Protein AF-A0A7W0TXE2-F1 (afdb_monomer)

pLDDT: mean 85.84, std 12.11, range [43.97, 95.38]

Radius of gyration: 29.05 Å; Cα contacts (8 Å, |Δi|>4): 164; chains: 1; bounding box: 54×32×84 Å

Nearest PDB structures (foldseek):
  2r0q-assembly1_F  TM=2.667E-01  e=2.569E+00  Staphylococcus aureus
  6t1f-assembly1_A  TM=3.796E-01  e=9.085E+00  Caulobacter vibrioides NA1000
  6t1f-assembly2_C  TM=3.788E-01  e=9.538E+00  Caulobacter vibrioides NA1000

Sequence (187 aa):
MPATPRRQPTDEWDQLRLLVSSPEQATYELLRPIVVFGQPANARARETGVPERTVRRKVARFAAAGMRSLFAPNDPPAPDRRTLPLGIRKAIVELKAEYPPLGPFAIARICRHRFDRAVSYHTVQKILAVEPLPLHPPRRLPRYRDIPDPVARRKAVVDLYLEGWSATSIAGCLETTRTRVSETLAR

Foldseek 3Di:
DPPDDDDDDDLQLVVLVVVDDDQLSNLCSLQVCCPPVVDQLVVSCVRNVPPSVVNVVLNVQCVVPNSVSSVPPPPPPPCPPPDDPPVLLVQLLLVCQLAVVDALVQSQQLSCLPPVDGDDSVNSVVSPVPDDRDPDDDNPDEALVVPPDPVVSLVQLVVCVSSRHDLVRSCRSNVHDSVVSVVSVVD

Secondary structure (DSSP, 8-state):
-PPPP-PPP---HHHHHHH--SHHHHHHHHHHHHHTT---HHHHHHHH---HHHHHHHHHHHHHHTTHHHHS-S------TTSPPHHHHHHHHHHHHHSTT--HHHHHHHHHHHHS----HHHHHHHHHHSPPPS----SS--TTT---HHHHHHHHHHHHHTT--HHHHHHHHT--HHHHHHHHT-

Structure (mmCIF, N/CA/C/O back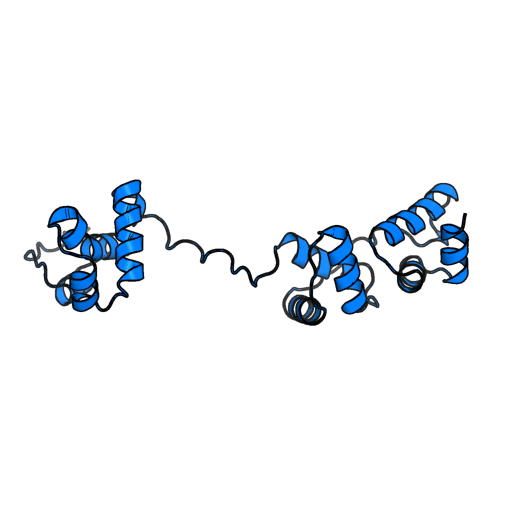bone):
data_AF-A0A7W0TXE2-F1
#
_entry.id   AF-A0A7W0TXE2-F1
#
loop_
_atom_site.group_PDB
_atom_site.id
_atom_site.type_symbol
_atom_site.label_atom_id
_atom_site.label_alt_id
_atom_site.label_comp_id
_atom_site.label_asym_id
_atom_site.label_entity_id
_atom_site.label_seq_id
_atom_site.pdbx_PDB_ins_code
_atom_site.Cartn_x
_atom_site.Cartn_y
_atom_site.Cartn_z
_atom_site.occupancy
_atom_site.B_iso_or_equiv
_atom_site.auth_seq_id
_atom_site.auth_comp_id
_atom_site.auth_asym_id
_atom_site.auth_atom_id
_atom_site.pdbx_PDB_model_num
ATOM 1 N N . MET A 1 1 ? 4.647 -20.096 47.315 1.00 43.97 1 MET A N 1
ATOM 2 C CA . MET A 1 1 ? 3.534 -19.302 46.750 1.00 43.97 1 MET A CA 1
ATOM 3 C C . MET A 1 1 ? 2.608 -18.947 47.902 1.00 43.97 1 MET A C 1
ATOM 5 O O . MET A 1 1 ? 2.063 -19.882 48.478 1.00 43.97 1 MET A O 1
ATOM 9 N N . PRO A 1 2 ? 2.495 -17.679 48.337 1.00 47.94 2 PRO A N 1
ATOM 10 C CA . PRO A 1 2 ? 1.559 -17.344 49.404 1.00 47.94 2 PRO A CA 1
ATOM 11 C C . PRO A 1 2 ? 0.133 -17.572 48.888 1.00 47.94 2 PRO A C 1
ATOM 13 O O . PRO A 1 2 ? -0.192 -17.188 47.765 1.00 47.94 2 PRO A O 1
ATOM 16 N N . ALA A 1 3 ? -0.692 -18.252 49.682 1.00 53.31 3 ALA A N 1
ATOM 17 C CA . ALA A 1 3 ? -2.091 -18.483 49.353 1.00 53.31 3 ALA A CA 1
ATOM 18 C C . ALA A 1 3 ? -2.814 -17.134 49.256 1.00 53.31 3 ALA A C 1
ATOM 20 O O . ALA A 1 3 ? -2.720 -16.303 50.161 1.00 53.31 3 ALA A O 1
ATOM 21 N N . THR A 1 4 ? -3.514 -16.902 48.146 1.00 60.38 4 THR A N 1
ATOM 22 C CA . THR A 1 4 ? -4.329 -15.703 47.956 1.00 60.38 4 THR A CA 1
ATOM 23 C C . THR A 1 4 ? -5.375 -15.657 49.075 1.00 60.38 4 THR A C 1
ATOM 25 O O . THR A 1 4 ? -6.089 -16.647 49.260 1.00 60.38 4 THR A O 1
ATOM 28 N N . PRO A 1 5 ? -5.471 -14.568 49.860 1.00 58.66 5 PRO A N 1
ATOM 29 C CA . PRO A 1 5 ? -6.435 -14.500 50.950 1.00 58.66 5 PRO A CA 1
ATOM 30 C C . PRO A 1 5 ? -7.849 -14.687 50.394 1.00 58.66 5 PRO A C 1
ATOM 32 O O . PRO A 1 5 ? -8.196 -14.098 49.369 1.00 58.66 5 PRO A O 1
ATOM 35 N N . ARG A 1 6 ? -8.664 -15.517 51.058 1.00 56.53 6 ARG A N 1
ATOM 36 C CA . ARG A 1 6 ? -10.085 -15.679 50.724 1.00 56.53 6 ARG A CA 1
ATOM 37 C C . ARG A 1 6 ? -10.787 -14.342 50.962 1.00 56.53 6 ARG A C 1
ATOM 39 O O . ARG A 1 6 ? -10.897 -13.900 52.101 1.00 56.53 6 ARG A O 1
ATOM 46 N N . ARG A 1 7 ? -11.218 -13.686 49.884 1.00 64.19 7 ARG A N 1
ATOM 47 C CA . ARG A 1 7 ? -11.960 -12.416 49.919 1.00 64.19 7 ARG A CA 1
ATOM 48 C C . ARG A 1 7 ? -13.459 -12.704 49.823 1.00 64.19 7 ARG A C 1
ATOM 50 O O . ARG A 1 7 ? -13.844 -13.683 49.184 1.00 64.19 7 ARG A O 1
ATOM 57 N N . GLN A 1 8 ? -14.287 -11.883 50.470 1.00 59.88 8 GLN A N 1
ATOM 58 C CA . GLN A 1 8 ? -15.741 -12.022 50.369 1.00 59.88 8 GLN A CA 1
ATOM 59 C C . GLN A 1 8 ? -16.188 -11.776 48.915 1.00 59.88 8 GLN A C 1
ATOM 61 O O . GLN A 1 8 ? -15.694 -10.830 48.294 1.00 59.88 8 GLN A O 1
ATOM 66 N N . PRO A 1 9 ? -17.075 -12.617 48.351 1.00 64.50 9 PRO A N 1
ATOM 67 C CA . PRO A 1 9 ? -17.656 -12.379 47.033 1.00 64.50 9 PRO A CA 1
ATOM 68 C C . PRO A 1 9 ? -18.419 -11.048 47.000 1.00 64.50 9 PRO A C 1
ATOM 70 O O . PRO A 1 9 ? -19.203 -10.770 47.902 1.00 64.50 9 PRO A O 1
ATOM 73 N N . THR A 1 10 ? -18.199 -10.242 45.962 1.00 73.94 10 THR A N 1
ATOM 74 C CA . THR A 1 10 ? -18.915 -8.983 45.708 1.00 73.94 10 THR A CA 1
ATOM 75 C C . THR A 1 10 ? -19.263 -8.901 44.229 1.00 73.94 10 THR A C 1
ATOM 77 O O . THR A 1 10 ? -18.462 -9.316 43.393 1.00 73.94 10 THR A O 1
ATOM 80 N N . ASP A 1 11 ? -20.448 -8.386 43.904 1.00 71.19 11 ASP A N 1
ATOM 81 C CA . ASP A 1 11 ? -20.887 -8.168 42.520 1.00 71.19 11 ASP A CA 1
ATOM 82 C C . ASP A 1 11 ? -20.797 -6.680 42.111 1.00 71.19 11 ASP A C 1
ATOM 84 O O . ASP A 1 11 ? -21.054 -6.323 40.955 1.00 71.19 11 ASP A O 1
ATOM 88 N N . GLU A 1 12 ? -20.379 -5.800 43.032 1.00 82.69 12 GLU A N 1
ATOM 89 C CA . GLU A 1 12 ? -20.168 -4.381 42.747 1.00 82.69 12 GLU A CA 1
ATOM 90 C C . GLU A 1 12 ? -18.957 -4.177 41.836 1.00 82.69 12 GLU A C 1
ATOM 92 O O . GLU A 1 12 ? -17.833 -4.577 42.147 1.00 82.69 12 GLU A O 1
ATOM 97 N N . TRP A 1 13 ? -19.176 -3.508 40.704 1.00 84.38 13 TRP A N 1
ATOM 98 C CA . TRP A 1 13 ? -18.151 -3.346 39.676 1.00 84.38 13 TRP A CA 1
ATOM 99 C C . TRP A 1 13 ? -16.896 -2.621 40.172 1.00 84.38 13 TRP A C 1
ATOM 101 O O . TRP A 1 13 ? -15.783 -3.055 39.872 1.00 84.38 13 TRP A O 1
ATOM 111 N N . ASP A 1 14 ? -17.057 -1.550 40.947 1.00 83.25 14 ASP A N 1
ATOM 112 C CA . ASP A 1 14 ? -15.923 -0.772 41.450 1.00 83.25 14 ASP A CA 1
ATOM 113 C C . ASP A 1 14 ? -15.063 -1.579 42.426 1.00 83.25 14 ASP A C 1
ATOM 115 O O . ASP A 1 14 ? -13.835 -1.488 42.388 1.00 83.25 14 ASP A O 1
ATOM 119 N N . GLN A 1 15 ? -15.682 -2.450 43.225 1.00 84.50 15 GLN A N 1
ATOM 120 C CA . GLN A 1 15 ? -14.957 -3.375 44.090 1.00 84.50 15 GLN A CA 1
ATOM 121 C C . GLN A 1 15 ? -14.281 -4.474 43.266 1.00 84.50 15 GLN A C 1
ATOM 123 O O . GLN A 1 15 ? -13.087 -4.721 43.427 1.00 84.50 15 GLN A O 1
ATOM 128 N N . LEU A 1 16 ? -15.002 -5.091 42.325 1.00 84.94 16 LEU A N 1
ATOM 129 C CA . LEU A 1 16 ? -14.464 -6.123 41.437 1.00 84.94 16 LEU A CA 1
ATOM 130 C C . LEU A 1 16 ? -13.232 -5.637 40.666 1.00 84.94 16 LEU A C 1
ATOM 132 O O . LEU A 1 16 ? -12.246 -6.367 40.574 1.00 84.94 16 LEU A O 1
ATOM 136 N N . ARG A 1 17 ? -13.225 -4.389 40.180 1.00 79.31 17 ARG A N 1
ATOM 137 C CA . ARG A 1 17 ? -12.064 -3.796 39.489 1.00 79.31 17 ARG A CA 1
ATOM 138 C C . ARG A 1 17 ? -10.786 -3.805 40.324 1.00 79.31 17 ARG A C 1
ATOM 140 O O . ARG A 1 17 ? -9.710 -3.946 39.751 1.00 79.31 17 ARG A O 1
ATOM 147 N N . LEU A 1 18 ? -10.894 -3.665 41.644 1.00 83.38 18 LEU A N 1
ATOM 148 C CA . LEU A 1 18 ? -9.754 -3.708 42.566 1.00 83.38 18 LEU A CA 1
ATOM 149 C C . LEU A 1 18 ? -9.298 -5.145 42.868 1.00 83.38 18 LEU A C 1
ATOM 151 O O . LEU A 1 18 ? -8.186 -5.363 43.348 1.00 83.38 18 LEU A O 1
ATOM 155 N N . LEU A 1 19 ? -10.165 -6.129 42.621 1.00 82.50 19 LEU A N 1
ATOM 156 C CA . LEU A 1 19 ? -9.944 -7.538 42.945 1.00 82.50 19 LEU A CA 1
ATOM 157 C C . LEU A 1 19 ? -9.439 -8.364 41.761 1.00 82.50 19 LEU A C 1
ATOM 159 O O . LEU A 1 19 ? -8.856 -9.429 41.968 1.00 82.50 19 LEU A O 1
ATOM 163 N N . VAL A 1 20 ? -9.665 -7.891 40.539 1.00 84.50 20 VAL A N 1
ATOM 164 C CA . VAL A 1 20 ? -9.245 -8.575 39.321 1.00 84.50 20 VAL A CA 1
ATOM 165 C C . VAL A 1 20 ? -7.719 -8.629 39.218 1.00 84.50 20 VAL A C 1
ATOM 167 O O . VAL A 1 20 ? -7.031 -7.618 39.330 1.00 84.50 20 VAL A O 1
ATOM 170 N N . SER A 1 21 ? -7.201 -9.823 38.927 1.00 83.00 21 SER A N 1
ATOM 171 C CA . SER A 1 21 ? -5.764 -10.086 38.783 1.00 83.00 21 SER A CA 1
ATOM 172 C C . SER A 1 21 ? -5.293 -10.213 37.330 1.00 83.00 21 SER A C 1
ATOM 174 O O . SER A 1 21 ? -4.092 -10.153 37.072 1.00 83.00 21 SER A O 1
ATOM 176 N N . SER A 1 22 ? -6.220 -10.363 36.374 1.00 83.00 22 SER A N 1
ATOM 177 C CA . SER A 1 22 ? -5.900 -10.530 34.953 1.00 83.00 22 SER A CA 1
ATOM 178 C C . SER A 1 22 ? -6.903 -9.831 34.014 1.00 83.00 22 SER A C 1
ATOM 180 O O . SER A 1 22 ? -8.075 -9.661 34.367 1.00 83.00 22 SER A O 1
ATOM 182 N N . PRO A 1 23 ? -6.494 -9.437 32.792 1.00 84.31 23 PRO A N 1
ATOM 183 C CA . PRO A 1 23 ? -7.393 -8.831 31.800 1.00 84.31 23 PRO A CA 1
ATOM 184 C C . PRO A 1 23 ? -8.579 -9.722 31.398 1.00 84.31 23 PRO A C 1
ATOM 186 O O . PRO A 1 23 ? -9.676 -9.232 31.103 1.00 84.31 23 PRO A O 1
ATOM 189 N N . GLU A 1 24 ? -8.368 -11.036 31.384 1.00 88.38 24 GLU A N 1
ATOM 190 C CA . GLU A 1 24 ? -9.379 -12.041 31.060 1.00 88.38 24 GLU A CA 1
ATOM 191 C C . GLU A 1 24 ? -10.421 -12.107 32.173 1.00 88.38 24 GLU A C 1
ATOM 193 O O . GLU A 1 24 ? -11.619 -12.084 31.891 1.00 88.38 24 GLU A O 1
ATOM 198 N N . GLN A 1 25 ? -9.973 -12.089 33.434 1.00 89.69 25 GLN A N 1
ATOM 199 C CA . GLN A 1 25 ? -10.852 -12.018 34.597 1.00 89.69 25 GLN A CA 1
ATOM 200 C C . GLN A 1 25 ? -11.641 -10.698 34.610 1.00 89.69 25 GLN A C 1
ATOM 202 O O . GLN A 1 25 ? -12.852 -10.731 34.797 1.00 89.69 25 GLN A O 1
ATOM 207 N N . ALA A 1 26 ? -11.021 -9.551 34.298 1.00 89.31 26 ALA A N 1
ATOM 208 C CA . ALA A 1 26 ? -11.746 -8.277 34.137 1.00 89.31 26 ALA A CA 1
ATOM 209 C C . ALA A 1 26 ? -12.834 -8.378 33.066 1.00 89.31 26 ALA A C 1
ATOM 211 O O . ALA A 1 26 ? -13.951 -7.892 33.243 1.00 89.31 26 ALA A O 1
ATOM 212 N N . THR A 1 27 ? -12.503 -9.001 31.932 1.00 90.69 27 THR A N 1
ATOM 213 C CA . THR A 1 27 ? -13.463 -9.195 30.846 1.00 90.69 27 THR A CA 1
ATOM 214 C C . THR A 1 27 ? -14.590 -10.128 31.274 1.00 90.69 27 THR A C 1
ATOM 216 O O . THR A 1 27 ? -15.738 -9.868 30.928 1.00 90.69 27 THR A O 1
ATOM 219 N N . TYR A 1 28 ? -14.295 -11.177 32.038 1.00 92.62 28 TYR A N 1
ATOM 220 C CA . TYR A 1 28 ? -15.318 -12.069 32.560 1.00 92.62 28 TYR A CA 1
ATOM 221 C C . TYR A 1 28 ? -16.239 -11.356 33.545 1.00 92.62 28 TYR A C 1
ATOM 223 O O . TYR A 1 28 ? -17.442 -11.378 33.331 1.00 92.62 28 TYR A O 1
ATOM 231 N N . GLU A 1 29 ? -15.714 -10.645 34.545 1.00 92.94 29 GLU A N 1
ATOM 232 C CA . GLU A 1 29 ? -16.537 -9.923 35.529 1.00 92.94 29 GLU A CA 1
ATOM 233 C C . GLU A 1 29 ? -17.376 -8.801 34.894 1.00 92.94 29 GLU A C 1
ATOM 235 O O . GLU A 1 29 ? -18.486 -8.501 35.338 1.00 92.94 29 GLU A O 1
ATOM 240 N N . LEU A 1 30 ? -16.896 -8.201 33.799 1.00 92.69 30 LEU A N 1
ATOM 241 C CA . LEU A 1 30 ? -17.697 -7.268 33.006 1.00 92.69 30 LEU A CA 1
ATOM 242 C C . LEU A 1 30 ? -18.929 -7.962 32.404 1.00 92.69 30 LEU A C 1
ATOM 244 O O . LEU A 1 30 ? -20.016 -7.387 32.407 1.00 92.69 30 LEU A O 1
ATOM 248 N N . LEU A 1 31 ? -18.752 -9.173 31.870 1.00 94.19 31 LEU A N 1
ATOM 249 C CA . LEU A 1 31 ? -19.779 -9.913 31.133 1.00 94.19 31 LEU A CA 1
ATOM 250 C C . LEU A 1 31 ? -20.656 -10.795 32.021 1.00 94.19 31 LEU A C 1
ATOM 252 O O . LEU A 1 31 ? -21.794 -11.056 31.641 1.00 94.19 31 LEU A O 1
ATOM 256 N N . ARG A 1 32 ? -20.144 -11.251 33.169 1.00 93.12 32 ARG A N 1
ATOM 257 C CA . ARG A 1 32 ? -20.754 -12.242 34.062 1.00 93.12 32 ARG A CA 1
ATOM 258 C C . ARG A 1 32 ? -22.210 -11.898 34.388 1.00 93.12 32 ARG A C 1
ATOM 260 O O . ARG A 1 32 ? -23.049 -12.773 34.187 1.00 93.12 32 ARG A O 1
ATOM 267 N N . PRO A 1 33 ? -22.570 -10.650 34.740 1.00 94.62 33 PRO A N 1
ATOM 268 C CA . PRO A 1 33 ? -23.971 -10.310 34.977 1.00 94.62 33 PRO A CA 1
ATOM 269 C C . PRO A 1 33 ? -24.899 -10.477 33.775 1.00 94.62 33 PRO A C 1
ATOM 271 O O . PRO A 1 33 ? -26.061 -10.833 33.933 1.00 94.62 33 PRO A O 1
ATOM 274 N N . ILE A 1 34 ? -24.385 -10.294 32.563 1.00 95.31 34 ILE A N 1
ATOM 275 C CA . ILE A 1 34 ? -25.163 -10.453 31.333 1.00 95.31 34 ILE A CA 1
ATOM 276 C C . ILE A 1 34 ? -25.290 -11.933 30.974 1.00 95.31 34 ILE A C 1
ATOM 278 O O . ILE A 1 34 ? -26.381 -12.416 30.693 1.00 95.31 34 ILE A O 1
ATOM 282 N N . VAL A 1 35 ? -24.167 -12.655 30.968 1.00 93.31 35 VAL A N 1
ATOM 283 C CA . VAL A 1 35 ? -24.106 -14.031 30.450 1.00 93.31 35 VAL A CA 1
ATOM 284 C C . VAL A 1 35 ? -24.592 -15.071 31.459 1.00 93.31 35 VAL A C 1
ATOM 286 O O . VAL A 1 35 ? -25.113 -16.098 31.044 1.00 93.31 35 VAL A O 1
ATOM 289 N N . VAL A 1 36 ? -24.434 -14.814 32.762 1.00 91.69 36 VAL A N 1
ATOM 290 C CA . VAL A 1 36 ? -24.861 -15.725 33.839 1.00 91.69 36 VAL A CA 1
ATOM 291 C C . VAL A 1 36 ? -26.213 -15.311 34.413 1.00 91.69 36 VAL A C 1
ATOM 293 O O . VAL A 1 36 ? -27.065 -16.166 34.625 1.00 91.69 36 VAL A O 1
ATOM 296 N N . PHE A 1 37 ? -26.424 -14.012 34.650 1.00 90.44 37 PHE A N 1
ATOM 297 C CA . PHE A 1 37 ? -27.613 -13.511 35.355 1.00 90.44 37 PHE A CA 1
ATOM 298 C C . PHE A 1 37 ? -28.638 -12.823 34.440 1.00 90.44 37 PHE A C 1
ATOM 300 O O . PHE A 1 37 ? -29.658 -12.335 34.919 1.00 90.44 37 PHE A O 1
ATOM 307 N N . GLY A 1 38 ? -28.402 -12.788 33.124 1.00 91.06 38 GLY A N 1
ATOM 308 C CA . GLY A 1 38 ? -29.357 -12.255 32.149 1.00 91.06 38 GLY A CA 1
ATOM 309 C C . GLY A 1 38 ? -29.537 -10.734 32.186 1.00 91.06 38 GLY A C 1
ATOM 310 O O . GLY A 1 38 ? -30.497 -10.221 31.611 1.00 91.06 38 GLY A O 1
ATOM 311 N N . GLN A 1 39 ? -28.639 -9.992 32.840 1.00 94.44 39 GLN A N 1
ATOM 312 C CA . GLN A 1 39 ? -28.706 -8.533 32.886 1.00 94.44 39 GLN A CA 1
ATOM 313 C C . GLN A 1 39 ? -28.612 -7.937 31.468 1.00 94.44 39 GLN A C 1
ATOM 315 O O . GLN A 1 39 ? -27.774 -8.365 30.669 1.00 94.44 39 GLN A O 1
ATOM 320 N N . PRO A 1 40 ? -29.401 -6.905 31.122 1.00 95.31 40 PRO A N 1
ATOM 321 C CA . PRO A 1 40 ? -29.284 -6.273 29.817 1.00 95.31 40 PRO A CA 1
ATOM 322 C C . PRO A 1 40 ? -27.978 -5.468 29.693 1.00 95.31 40 PRO A C 1
ATOM 324 O O . PRO A 1 40 ? -27.523 -4.797 30.622 1.00 95.31 40 PRO A O 1
ATOM 327 N N . ALA A 1 41 ? -27.373 -5.499 28.501 1.00 93.56 41 ALA A N 1
ATOM 328 C CA . ALA A 1 41 ? -26.059 -4.900 28.250 1.00 93.56 41 ALA A CA 1
ATOM 329 C C . ALA A 1 41 ? -26.003 -3.377 28.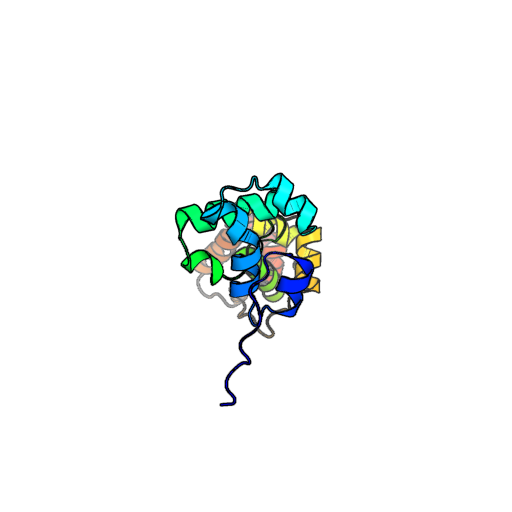479 1.00 93.56 41 ALA A C 1
ATOM 331 O O . ALA A 1 41 ? -24.943 -2.850 28.810 1.00 93.56 41 ALA A O 1
ATOM 332 N N . ASN A 1 42 ? -27.123 -2.668 28.312 1.00 95.25 42 ASN A N 1
ATOM 333 C CA . ASN A 1 42 ? -27.217 -1.228 28.565 1.00 95.25 42 ASN A CA 1
ATOM 334 C C . ASN A 1 42 ? -27.114 -0.884 30.060 1.00 95.25 42 ASN A C 1
ATOM 336 O O . ASN A 1 42 ? -26.458 0.094 30.411 1.00 95.25 42 ASN A O 1
ATOM 340 N N . ALA A 1 43 ? -27.718 -1.687 30.939 1.00 93.56 43 ALA A N 1
ATOM 341 C CA . ALA A 1 43 ? -27.618 -1.520 32.384 1.00 93.56 43 ALA A CA 1
ATOM 342 C C . ALA A 1 43 ? -26.169 -1.732 32.828 1.00 93.56 43 ALA A C 1
ATOM 344 O O . ALA A 1 43 ? -25.584 -0.860 33.468 1.00 93.56 43 ALA A O 1
ATOM 345 N N . ARG A 1 44 ? -25.537 -2.805 32.338 1.00 93.75 44 ARG A N 1
ATOM 346 C CA . ARG A 1 44 ? -24.130 -3.077 32.635 1.00 93.75 44 ARG A CA 1
ATOM 347 C C . ARG A 1 44 ? -23.188 -1.993 32.106 1.00 93.75 44 ARG A C 1
ATOM 349 O O . ARG A 1 44 ? -22.208 -1.642 32.756 1.00 93.75 44 ARG A O 1
ATOM 356 N N . ALA A 1 45 ? -23.476 -1.427 30.936 1.00 94.31 45 ALA A N 1
ATOM 357 C CA . ALA A 1 45 ? -22.708 -0.313 30.386 1.00 94.31 45 ALA A CA 1
ATOM 358 C C . ALA A 1 45 ? -22.757 0.933 31.287 1.00 94.31 45 ALA A C 1
ATOM 360 O O . ALA A 1 45 ? -21.734 1.585 31.481 1.00 94.31 45 ALA A O 1
ATOM 361 N N . ARG A 1 46 ? -23.925 1.239 31.870 1.00 93.75 46 ARG A N 1
ATOM 362 C CA . ARG A 1 46 ? -24.086 2.358 32.813 1.00 93.75 46 ARG A CA 1
ATOM 363 C C . ARG A 1 46 ? -23.329 2.121 34.117 1.00 93.75 46 ARG A C 1
ATOM 365 O O . ARG A 1 46 ? -22.629 3.020 34.557 1.00 93.75 46 ARG A O 1
ATOM 372 N N . GLU A 1 47 ? -23.423 0.918 34.680 1.00 92.19 47 GLU A N 1
ATOM 373 C CA . GLU A 1 47 ? -22.703 0.538 35.908 1.00 92.19 47 GLU A CA 1
ATOM 374 C C . GLU A 1 47 ? -21.187 0.605 35.745 1.00 92.19 47 GLU A C 1
ATOM 376 O O . GLU A 1 47 ? -20.471 1.007 36.653 1.00 92.19 47 GLU A O 1
ATOM 381 N N . THR A 1 48 ? -20.686 0.184 34.582 1.00 90.69 48 THR A N 1
ATOM 382 C CA . THR A 1 48 ? -19.244 0.017 34.376 1.00 90.69 48 THR A CA 1
ATOM 383 C C . THR A 1 48 ? -18.562 1.198 33.698 1.00 90.69 48 THR A C 1
ATOM 385 O O . THR A 1 48 ? -17.331 1.236 33.632 1.00 90.69 48 THR A O 1
ATOM 388 N N . GLY A 1 49 ? -19.340 2.129 33.139 1.00 90.31 49 GLY A N 1
ATOM 389 C CA . GLY A 1 49 ? -18.855 3.207 32.275 1.00 90.31 49 GLY A CA 1
ATOM 390 C C . GLY A 1 49 ? -18.308 2.728 30.921 1.00 90.31 49 GLY A C 1
ATOM 391 O O . GLY A 1 49 ? -17.829 3.535 30.124 1.00 90.31 49 GLY A O 1
ATOM 392 N N . VAL A 1 50 ? -18.361 1.424 30.626 1.00 89.25 50 VAL A N 1
ATOM 393 C CA . VAL A 1 50 ? -17.909 0.866 29.347 1.00 89.25 50 VAL A CA 1
ATOM 394 C C . VAL A 1 50 ? -18.971 1.141 28.278 1.00 89.25 50 VAL A C 1
ATOM 396 O O . VAL A 1 50 ? -20.142 0.838 28.501 1.00 89.25 50 VAL A O 1
ATOM 399 N N . PRO A 1 51 ? -18.606 1.633 27.076 1.00 93.19 51 PRO A N 1
ATOM 400 C CA . PRO A 1 51 ? -19.579 1.876 26.015 1.00 93.19 51 PRO A CA 1
ATOM 401 C C . PRO A 1 51 ? -20.414 0.632 25.691 1.00 93.19 51 PRO A C 1
ATOM 403 O O . PRO A 1 51 ? -19.865 -0.443 25.431 1.00 93.19 51 PRO A O 1
ATOM 406 N N . GLU A 1 52 ? -21.737 0.789 25.613 1.00 93.75 52 GLU A N 1
ATOM 407 C CA . GLU A 1 52 ? -22.678 -0.323 25.406 1.00 93.75 52 GLU A CA 1
ATOM 408 C C . GLU A 1 52 ? -22.337 -1.169 24.170 1.00 93.75 52 GLU A C 1
ATOM 410 O O . GLU A 1 52 ? -22.391 -2.399 24.204 1.00 93.75 52 GLU A O 1
ATOM 415 N N . ARG A 1 53 ? -21.899 -0.526 23.080 1.00 90.88 53 ARG A N 1
ATOM 416 C CA . ARG A 1 53 ? -21.448 -1.215 21.861 1.00 90.88 53 ARG A CA 1
ATOM 417 C C . ARG A 1 53 ? -20.307 -2.201 22.135 1.00 90.88 53 ARG A C 1
ATOM 419 O O . ARG A 1 53 ? -20.281 -3.286 21.554 1.00 90.88 53 ARG A O 1
ATOM 426 N N . THR A 1 54 ? -19.366 -1.833 23.000 1.00 91.25 54 THR A N 1
ATOM 427 C CA . THR A 1 54 ? -18.233 -2.683 23.387 1.00 91.25 54 THR A CA 1
ATOM 428 C C . THR A 1 54 ? -18.704 -3.863 24.226 1.00 91.25 54 THR A C 1
ATOM 430 O O . THR A 1 54 ? -18.271 -4.988 23.967 1.00 91.25 54 THR A O 1
ATOM 433 N N . VAL A 1 55 ? -19.622 -3.623 25.169 1.00 93.81 55 VAL A N 1
ATOM 434 C CA . VAL A 1 55 ? -20.242 -4.669 25.996 1.00 93.81 55 VAL A CA 1
ATOM 435 C C . VAL A 1 55 ? -20.968 -5.680 25.106 1.00 93.81 55 VAL A C 1
ATOM 437 O O . VAL A 1 55 ? -20.607 -6.855 25.108 1.00 93.81 55 VAL A O 1
ATOM 440 N N . ARG A 1 56 ? -21.893 -5.229 24.245 1.00 93.56 56 ARG A N 1
ATOM 441 C CA . ARG A 1 56 ? -22.630 -6.094 23.302 1.00 93.56 56 ARG A CA 1
ATOM 442 C C . ARG A 1 56 ? -21.696 -6.916 22.409 1.00 93.56 56 ARG A C 1
ATOM 444 O O . ARG A 1 56 ? -21.911 -8.110 22.228 1.00 93.56 56 ARG A O 1
ATOM 451 N N . ARG A 1 57 ? -20.630 -6.303 21.877 1.00 91.56 57 ARG A N 1
ATOM 452 C CA . ARG A 1 57 ? -19.634 -7.006 21.048 1.00 91.56 57 ARG A CA 1
ATOM 453 C C . ARG A 1 57 ? -18.929 -8.122 21.823 1.00 91.56 57 ARG A C 1
ATOM 455 O O . ARG A 1 57 ? -18.727 -9.199 21.271 1.00 91.56 57 ARG A O 1
ATOM 462 N N . LYS A 1 58 ? -18.533 -7.869 23.073 1.00 92.62 58 LYS A N 1
ATOM 463 C CA . LYS A 1 58 ? -17.887 -8.873 23.931 1.00 92.62 58 LYS A CA 1
ATOM 464 C C . LYS A 1 58 ? -18.864 -9.997 24.316 1.00 92.62 58 LYS A C 1
ATOM 466 O O . LYS A 1 58 ? -18.476 -11.156 24.228 1.00 92.62 58 LYS A O 1
ATOM 471 N N . VAL A 1 59 ? -20.128 -9.678 24.620 1.00 94.50 59 VAL A N 1
ATOM 472 C CA . VAL A 1 59 ? -21.195 -10.673 24.865 1.00 94.50 59 VAL A CA 1
ATOM 473 C C . VAL A 1 59 ? -21.403 -11.574 23.648 1.00 94.50 59 VAL A C 1
ATOM 475 O O . VAL A 1 59 ? -21.393 -12.791 23.787 1.00 94.50 59 VAL A O 1
ATOM 478 N N . ALA A 1 60 ? -21.517 -11.004 22.443 1.00 92.69 60 ALA A N 1
ATOM 479 C CA . ALA A 1 60 ? -21.700 -11.784 21.217 1.00 92.69 60 ALA A CA 1
ATOM 480 C C . ALA A 1 60 ? -20.541 -12.767 20.968 1.00 92.69 60 ALA A C 1
ATOM 482 O O . ALA A 1 60 ? -20.760 -13.894 20.532 1.00 92.69 60 ALA A O 1
ATOM 483 N N . ARG A 1 61 ? -19.300 -12.373 21.286 1.00 90.56 61 ARG A N 1
ATOM 484 C CA . ARG A 1 61 ? -18.147 -13.285 21.202 1.00 90.56 61 ARG A CA 1
ATOM 485 C C . ARG A 1 61 ? -18.184 -14.376 22.252 1.00 90.56 61 ARG A C 1
ATOM 487 O O . ARG A 1 61 ? -17.857 -15.510 21.927 1.00 90.56 61 ARG A O 1
ATOM 494 N N . PHE A 1 62 ? -18.564 -14.036 23.479 1.00 93.25 62 PHE A N 1
ATOM 495 C CA . PHE A 1 62 ? -18.714 -15.025 24.538 1.00 93.25 62 PHE A CA 1
ATOM 496 C C . PHE A 1 62 ? -19.800 -16.044 24.180 1.00 93.25 62 PHE A C 1
ATOM 498 O O . PHE A 1 62 ? -19.590 -17.237 24.349 1.00 93.25 62 PHE A O 1
ATOM 505 N N . ALA A 1 63 ? -20.909 -15.605 23.581 1.00 91.44 63 ALA A N 1
ATOM 506 C CA . ALA A 1 63 ? -21.937 -16.505 23.065 1.00 91.44 63 ALA A CA 1
ATOM 507 C C . ALA A 1 63 ? -21.413 -17.427 21.945 1.00 91.44 63 ALA A C 1
ATOM 509 O O . ALA A 1 63 ? -21.774 -18.596 21.899 1.00 91.44 63 ALA A O 1
ATOM 510 N N . ALA A 1 64 ? -20.541 -16.923 21.064 1.00 90.94 64 ALA A N 1
ATOM 511 C CA . ALA A 1 64 ? -20.003 -17.699 19.944 1.00 90.94 64 ALA A CA 1
ATOM 512 C C . ALA A 1 64 ? -18.851 -18.651 20.325 1.00 90.94 64 ALA A C 1
ATOM 514 O O . ALA A 1 64 ? -18.708 -19.709 19.722 1.00 90.94 64 ALA A O 1
ATOM 515 N N . ALA A 1 65 ? -17.997 -18.266 21.278 1.00 88.88 65 ALA A N 1
ATOM 516 C CA . ALA A 1 65 ? -16.730 -18.951 21.565 1.00 88.88 65 ALA A CA 1
ATOM 517 C C . ALA A 1 65 ? -16.521 -19.310 23.051 1.00 88.88 65 ALA A C 1
ATOM 519 O O . ALA A 1 65 ? -15.468 -19.843 23.413 1.00 88.88 65 ALA A O 1
ATOM 520 N N . GLY A 1 66 ? -17.490 -19.017 23.921 1.00 90.31 66 GLY A N 1
ATOM 521 C CA . GLY A 1 66 ? -17.427 -19.281 25.358 1.00 90.31 66 GLY A CA 1
ATOM 522 C C . GLY A 1 66 ? -16.234 -18.610 26.040 1.00 90.31 66 GLY A C 1
ATOM 523 O O . GLY A 1 66 ? -15.779 -17.537 25.645 1.00 90.31 66 GLY A O 1
ATOM 524 N N . MET A 1 67 ? -15.662 -19.287 27.039 1.00 90.31 67 MET A N 1
ATOM 525 C CA . MET A 1 67 ? -14.504 -18.795 27.800 1.00 90.31 67 MET A CA 1
ATOM 526 C C . MET A 1 67 ? -13.288 -18.463 26.922 1.00 90.31 67 MET A C 1
ATOM 528 O O . MET A 1 67 ? -12.509 -17.579 27.271 1.00 90.31 67 MET A O 1
ATOM 532 N N . ARG A 1 68 ? -13.136 -19.098 25.748 1.00 87.75 68 ARG A N 1
ATOM 533 C CA . ARG A 1 68 ? -12.029 -18.806 24.822 1.00 87.75 68 ARG A CA 1
ATOM 534 C C . ARG A 1 68 ? -12.046 -17.352 24.343 1.00 87.75 68 ARG A C 1
ATOM 536 O O . ARG A 1 68 ? -10.987 -16.800 24.055 1.00 87.75 68 ARG A O 1
ATOM 543 N N . SER A 1 69 ? -13.214 -16.703 24.306 1.00 87.06 69 SER A N 1
ATOM 544 C CA . SER A 1 69 ? -13.317 -15.292 23.925 1.00 87.06 69 SER A CA 1
ATOM 545 C C . SER A 1 69 ? -12.690 -14.331 24.936 1.00 87.06 69 SER A C 1
ATOM 547 O O . SER A 1 69 ? -12.467 -13.174 24.591 1.00 87.06 69 SER A O 1
ATOM 549 N N . LEU A 1 70 ? -12.460 -14.770 26.180 1.00 87.69 70 LEU A N 1
ATOM 550 C CA . LEU A 1 70 ? -11.850 -13.951 27.232 1.00 87.69 70 LEU A CA 1
ATOM 551 C C . LEU A 1 70 ? -10.344 -13.783 27.014 1.00 87.69 70 LEU A C 1
ATOM 553 O O . LEU A 1 70 ? -9.815 -12.716 27.297 1.00 87.69 70 LEU A O 1
ATOM 557 N N . PHE A 1 71 ? -9.699 -14.819 26.469 1.00 81.94 71 PHE A N 1
ATOM 558 C CA . PHE A 1 71 ? -8.261 -14.891 26.180 1.00 81.94 71 PHE A CA 1
ATOM 559 C C . PHE A 1 71 ? -7.900 -14.364 24.791 1.00 81.94 71 PHE A C 1
ATOM 561 O O . PHE A 1 71 ? -6.723 -14.242 24.453 1.00 81.94 71 PHE A O 1
ATOM 568 N N . ALA A 1 72 ? -8.901 -14.100 23.948 1.00 62.41 72 ALA A N 1
ATOM 569 C CA . ALA A 1 72 ? -8.653 -13.514 22.646 1.00 62.41 72 ALA A CA 1
ATOM 570 C C . ALA A 1 72 ? -8.087 -12.103 22.872 1.00 62.41 72 ALA A C 1
ATOM 572 O O . ALA A 1 72 ? -8.764 -11.294 23.521 1.00 62.41 72 ALA A O 1
ATOM 573 N N . PRO A 1 73 ? -6.880 -11.784 22.359 1.00 56.34 73 PRO A N 1
ATOM 574 C CA . PRO A 1 73 ? -6.384 -10.419 22.414 1.00 56.34 73 PRO A CA 1
ATOM 575 C C . PRO A 1 73 ? -7.480 -9.521 21.848 1.00 56.34 73 PRO A C 1
ATOM 577 O O . PRO A 1 73 ? -8.146 -9.906 20.881 1.00 56.34 73 PRO A O 1
ATOM 580 N N . ASN A 1 74 ? -7.712 -8.362 22.481 1.00 55.00 74 ASN A N 1
ATOM 581 C CA . ASN A 1 74 ? -8.480 -7.281 21.862 1.00 55.00 74 ASN A CA 1
ATOM 582 C C . ASN A 1 74 ? -8.088 -7.277 20.390 1.00 55.00 74 ASN A C 1
ATOM 584 O O . ASN A 1 74 ? -6.891 -7.130 20.138 1.00 55.00 74 ASN A O 1
ATOM 588 N N . ASP A 1 75 ? -9.032 -7.572 19.480 1.00 48.94 75 ASP A N 1
ATOM 589 C CA . ASP A 1 75 ? -8.690 -7.766 18.070 1.00 48.94 75 ASP A CA 1
ATOM 590 C C . ASP A 1 75 ? -7.672 -6.702 17.676 1.00 48.94 75 ASP A C 1
ATOM 592 O O . ASP A 1 75 ? -7.896 -5.531 18.034 1.00 48.94 75 ASP A O 1
ATOM 596 N N . PRO A 1 76 ? -6.585 -7.059 16.962 1.00 49.69 76 PRO A N 1
ATOM 597 C CA . PRO A 1 76 ? -5.814 -6.027 16.296 1.00 49.69 76 PRO A CA 1
ATOM 598 C C . PRO A 1 76 ? -6.841 -5.129 15.601 1.00 49.69 76 PRO A C 1
ATOM 600 O O . PRO A 1 76 ? -7.761 -5.670 14.968 1.00 49.69 76 PRO A O 1
ATOM 603 N N . PRO A 1 77 ? -6.795 -3.800 15.832 1.00 50.84 77 PRO A N 1
ATOM 604 C CA . PRO A 1 77 ? -7.811 -2.901 15.314 1.00 50.84 77 PRO A CA 1
ATOM 605 C C . PRO A 1 77 ? -8.012 -3.270 13.855 1.00 50.84 77 PRO A C 1
ATOM 607 O O . PRO A 1 77 ? -7.016 -3.420 13.140 1.00 50.84 77 PRO A O 1
ATOM 610 N N . ALA A 1 78 ? -9.270 -3.532 13.468 1.00 51.88 78 ALA A N 1
ATOM 611 C CA . ALA A 1 78 ? -9.601 -3.940 12.107 1.00 51.88 78 ALA A CA 1
ATOM 612 C C . ALA A 1 78 ? -8.745 -3.092 11.165 1.00 51.88 78 ALA A C 1
ATOM 614 O O . ALA A 1 78 ? -8.749 -1.872 11.370 1.00 51.88 78 ALA A O 1
ATOM 615 N N . PRO A 1 79 ? -7.954 -3.712 10.259 1.00 52.06 79 PRO A N 1
ATOM 616 C CA . PRO A 1 79 ? -6.907 -3.015 9.527 1.00 52.06 79 PRO A CA 1
ATOM 617 C C . PRO A 1 79 ? -7.520 -1.735 9.000 1.00 52.06 79 PRO A C 1
ATOM 619 O O . PRO A 1 79 ? -8.514 -1.800 8.267 1.00 52.06 79 PRO A O 1
ATOM 622 N N . ASP A 1 80 ? -7.029 -0.596 9.502 1.00 59.69 80 ASP A N 1
ATOM 623 C CA . ASP A 1 80 ? -7.653 0.686 9.212 1.00 59.69 80 ASP A CA 1
ATOM 624 C C . ASP A 1 80 ? -7.758 0.754 7.693 1.00 59.69 80 ASP A C 1
ATOM 626 O O . ASP A 1 80 ? -6.750 0.646 6.997 1.00 59.69 80 ASP A O 1
ATOM 630 N N . ARG A 1 81 ? -8.981 0.851 7.163 1.00 58.38 81 ARG A N 1
ATOM 631 C CA . ARG A 1 81 ? -9.210 0.858 5.712 1.00 58.38 81 ARG A CA 1
ATOM 632 C C . ARG A 1 81 ? -8.454 2.010 5.039 1.00 58.38 81 ARG A C 1
ATOM 634 O O . ARG A 1 81 ? -8.223 1.957 3.830 1.00 58.38 81 ARG A O 1
ATOM 641 N N . ARG A 1 82 ? -8.061 3.028 5.822 1.00 63.81 82 ARG A N 1
ATOM 642 C CA . ARG A 1 82 ? -7.199 4.150 5.422 1.00 63.81 82 ARG A CA 1
ATOM 643 C C . ARG A 1 82 ? -5.715 3.785 5.360 1.00 63.81 82 ARG A C 1
ATOM 645 O O . ARG A 1 82 ? -4.959 4.463 4.669 1.00 63.81 82 ARG A O 1
ATOM 652 N N . THR A 1 83 ? -5.286 2.734 6.053 1.00 73.12 83 THR A N 1
ATOM 653 C CA . THR A 1 83 ? -3.919 2.222 5.987 1.00 73.12 83 THR A CA 1
ATOM 654 C C . THR A 1 83 ? -3.733 1.435 4.701 1.00 73.12 83 THR A C 1
ATOM 656 O O . THR A 1 83 ? -4.470 0.501 4.381 1.00 73.12 83 THR A O 1
ATOM 659 N N . LEU A 1 84 ? -2.728 1.842 3.934 1.00 82.62 84 LEU A N 1
ATOM 660 C CA . LEU A 1 84 ? -2.403 1.201 2.675 1.00 82.62 84 LEU A CA 1
ATOM 661 C C . LEU A 1 84 ? -1.892 -0.233 2.938 1.00 82.62 84 LEU A C 1
ATOM 663 O O . LEU A 1 84 ? -1.076 -0.420 3.848 1.00 82.62 84 LEU A O 1
ATOM 667 N N . PRO A 1 85 ? -2.344 -1.246 2.171 1.00 86.69 85 PRO A N 1
ATOM 668 C CA . PRO A 1 85 ? -1.854 -2.614 2.309 1.00 86.69 85 PRO A CA 1
ATOM 669 C C . PRO A 1 85 ? -0.328 -2.686 2.223 1.00 86.69 85 PRO A C 1
ATOM 671 O O . PRO A 1 85 ? 0.274 -2.014 1.383 1.00 86.69 85 PRO A O 1
ATOM 674 N N . LEU A 1 86 ? 0.288 -3.535 3.053 1.00 86.38 86 LEU A N 1
ATOM 675 C CA . LEU A 1 86 ? 1.748 -3.651 3.172 1.00 86.38 86 LEU A CA 1
ATOM 676 C C . LEU A 1 86 ? 2.444 -3.846 1.816 1.00 86.38 86 LEU A C 1
ATOM 678 O O . LEU A 1 86 ? 3.471 -3.222 1.575 1.00 86.38 86 LEU A O 1
ATOM 682 N N . GLY A 1 87 ? 1.870 -4.659 0.922 1.00 87.62 87 GLY A N 1
ATOM 683 C CA . GLY A 1 87 ? 2.432 -4.897 -0.413 1.00 87.62 87 GLY A CA 1
ATOM 684 C C . GLY A 1 87 ? 2.569 -3.624 -1.253 1.00 87.62 87 GLY A C 1
ATOM 685 O O . GLY A 1 87 ? 3.581 -3.436 -1.919 1.00 87.62 87 GLY A O 1
ATOM 686 N N . ILE A 1 88 ? 1.607 -2.701 -1.160 1.00 90.44 88 ILE A N 1
ATOM 687 C CA . ILE A 1 88 ? 1.668 -1.433 -1.898 1.00 90.44 88 ILE A CA 1
ATOM 688 C C . ILE A 1 88 ? 2.682 -0.482 -1.249 1.00 90.44 88 ILE A C 1
ATOM 690 O O . ILE A 1 88 ? 3.403 0.214 -1.958 1.00 90.44 88 ILE A O 1
ATOM 694 N N . ARG A 1 89 ? 2.779 -0.465 0.089 1.00 91.56 89 ARG A N 1
ATOM 695 C CA . ARG A 1 89 ? 3.777 0.360 0.795 1.00 91.56 89 ARG A CA 1
ATOM 696 C C . ARG A 1 89 ? 5.204 -0.065 0.439 1.00 91.56 89 ARG A C 1
ATOM 698 O O . ARG A 1 89 ? 5.998 0.775 0.031 1.00 91.56 89 ARG A O 1
ATOM 705 N N . LYS A 1 90 ? 5.472 -1.377 0.460 1.00 90.38 90 LYS A N 1
ATOM 706 C CA . LYS A 1 90 ? 6.746 -1.952 0.002 1.00 90.38 90 LYS A CA 1
ATOM 707 C C . LYS A 1 90 ? 7.048 -1.574 -1.446 1.00 90.38 90 LYS A C 1
ATOM 709 O O . LYS A 1 90 ? 8.129 -1.068 -1.714 1.00 90.38 90 LYS A O 1
ATOM 714 N N . ALA A 1 91 ? 6.073 -1.705 -2.347 1.00 90.50 91 ALA A N 1
ATOM 715 C CA . ALA A 1 91 ? 6.257 -1.327 -3.746 1.00 90.50 91 ALA A CA 1
ATOM 716 C C . ALA A 1 91 ? 6.599 0.164 -3.927 1.00 90.50 91 ALA A C 1
ATOM 718 O O . ALA A 1 91 ? 7.410 0.500 -4.782 1.00 90.50 91 ALA A O 1
ATOM 719 N N . ILE A 1 92 ? 6.016 1.068 -3.129 1.00 92.94 92 ILE A N 1
ATOM 720 C CA . ILE A 1 92 ? 6.353 2.505 -3.156 1.00 92.94 92 ILE A CA 1
ATOM 721 C C . ILE A 1 92 ? 7.828 2.726 -2.812 1.00 92.94 92 ILE A C 1
ATOM 723 O O . ILE A 1 92 ? 8.528 3.464 -3.510 1.00 92.94 92 ILE A O 1
ATOM 727 N N . VAL A 1 93 ? 8.284 2.089 -1.738 1.00 92.31 93 VAL A N 1
ATOM 728 C CA . VAL A 1 93 ? 9.654 2.189 -1.239 1.00 92.31 93 VAL A CA 1
ATOM 729 C C . VAL A 1 93 ? 10.642 1.572 -2.238 1.00 92.31 93 VAL A C 1
ATOM 731 O O . VAL A 1 93 ? 11.648 2.196 -2.569 1.00 92.31 93 VAL A O 1
ATOM 734 N N . GLU A 1 94 ? 10.325 0.396 -2.783 1.00 90.00 94 GLU A N 1
ATOM 735 C CA . GLU A 1 94 ? 11.121 -0.292 -3.807 1.00 90.00 94 GLU A CA 1
ATOM 736 C C . GLU A 1 94 ? 11.247 0.539 -5.086 1.00 90.00 94 GLU A C 1
ATOM 738 O O . GLU A 1 94 ? 12.358 0.740 -5.563 1.00 90.00 94 GLU A O 1
ATOM 743 N N . LEU A 1 95 ? 10.145 1.099 -5.600 1.00 91.25 95 LEU A N 1
ATOM 744 C CA . LEU A 1 95 ? 10.159 1.963 -6.788 1.00 91.25 95 LEU A CA 1
ATOM 745 C C . LEU A 1 95 ? 11.025 3.209 -6.583 1.00 91.25 95 LEU A C 1
ATOM 747 O O . LEU A 1 95 ? 11.766 3.616 -7.480 1.00 91.25 95 LEU A O 1
ATOM 751 N N . LYS A 1 96 ? 10.926 3.832 -5.401 1.00 92.00 96 LYS A N 1
ATOM 752 C CA . LYS A 1 96 ? 11.732 5.010 -5.073 1.00 92.00 96 LYS A CA 1
ATOM 753 C C . LYS A 1 96 ? 13.211 4.666 -4.972 1.00 92.00 96 LYS A C 1
ATOM 755 O O . LYS A 1 96 ? 14.048 5.478 -5.353 1.00 92.00 96 LYS A O 1
ATOM 760 N N . ALA A 1 97 ? 13.526 3.487 -4.462 1.00 89.56 97 ALA A N 1
ATOM 761 C CA . ALA A 1 97 ? 14.894 3.048 -4.307 1.00 89.56 97 ALA A CA 1
ATOM 762 C C . ALA A 1 97 ? 15.488 2.547 -5.650 1.00 89.56 97 ALA A C 1
ATOM 764 O O . ALA A 1 97 ? 16.664 2.780 -5.911 1.00 89.56 97 ALA A O 1
ATOM 765 N N . GLU A 1 98 ? 14.681 1.940 -6.531 1.00 87.81 98 GLU A N 1
ATOM 766 C CA . GLU A 1 98 ? 15.072 1.500 -7.882 1.00 87.81 98 GLU A CA 1
ATOM 767 C C . GLU A 1 98 ? 15.465 2.682 -8.782 1.00 87.81 98 GLU A C 1
ATOM 769 O O . GLU A 1 98 ? 16.480 2.631 -9.479 1.00 87.81 98 GLU A O 1
ATOM 774 N N . TYR A 1 99 ? 14.687 3.768 -8.750 1.00 88.81 99 TYR A N 1
ATOM 775 C CA . TYR A 1 99 ? 14.994 4.999 -9.475 1.00 88.81 99 TYR A CA 1
ATOM 776 C C . TYR A 1 99 ? 14.746 6.225 -8.576 1.00 88.81 99 TYR A C 1
ATOM 778 O O . TYR A 1 99 ? 13.641 6.770 -8.565 1.00 88.81 99 TYR A O 1
ATOM 786 N N . PRO A 1 100 ? 15.763 6.721 -7.839 1.00 89.31 100 PRO A N 1
ATOM 787 C CA . PRO A 1 100 ? 15.611 7.850 -6.913 1.00 89.31 100 PRO A CA 1
ATOM 788 C C . PRO A 1 100 ? 15.013 9.134 -7.510 1.00 89.31 100 PRO A C 1
ATOM 790 O O . PRO A 1 100 ? 14.237 9.793 -6.813 1.00 89.31 100 PRO A O 1
ATOM 793 N N . PRO A 1 101 ? 15.264 9.506 -8.781 1.00 90.81 101 PRO A N 1
ATOM 794 C CA . PRO A 1 101 ? 14.591 10.647 -9.407 1.00 90.81 101 PRO A CA 1
ATOM 795 C C . PRO A 1 101 ? 13.089 10.441 -9.680 1.00 90.81 101 PRO A C 1
ATOM 797 O O . PRO A 1 101 ? 12.406 11.388 -10.070 1.00 90.81 101 PRO A O 1
ATOM 800 N N . LEU A 1 102 ? 12.538 9.236 -9.478 1.00 90.56 102 LEU A N 1
ATOM 801 C CA . LEU A 1 102 ? 11.113 8.966 -9.663 1.00 90.56 102 LEU A CA 1
ATOM 802 C C . LEU A 1 102 ? 10.274 9.809 -8.688 1.00 90.56 102 LEU A C 1
ATOM 804 O O . LEU A 1 102 ? 10.410 9.732 -7.459 1.00 90.56 102 LEU A O 1
ATOM 808 N N . GLY A 1 103 ? 9.404 10.645 -9.254 1.00 92.56 103 GLY A N 1
ATOM 809 C CA . GLY A 1 103 ? 8.533 11.536 -8.493 1.00 92.56 103 GLY A CA 1
ATOM 810 C C . GLY A 1 103 ? 7.319 10.816 -7.881 1.00 92.56 103 GLY A C 1
ATOM 811 O O . GLY A 1 103 ? 6.862 9.811 -8.434 1.00 92.56 103 GLY A O 1
ATOM 812 N N . PRO A 1 104 ? 6.716 11.352 -6.799 1.00 93.81 104 PRO A N 1
ATOM 813 C CA . PRO A 1 104 ? 5.554 10.744 -6.139 1.00 93.81 104 PRO A CA 1
ATOM 814 C C . PRO A 1 104 ? 4.350 10.497 -7.061 1.00 93.81 104 PRO A C 1
ATOM 816 O O . PRO A 1 104 ? 3.683 9.473 -6.939 1.00 93.81 104 PRO A O 1
ATOM 819 N N . PHE A 1 105 ? 4.092 11.392 -8.021 1.00 93.75 105 PHE A N 1
ATOM 820 C CA . PHE A 1 105 ? 3.028 11.215 -9.017 1.00 93.75 105 PHE A CA 1
ATOM 821 C C . PHE A 1 105 ? 3.279 10.021 -9.945 1.00 93.75 105 PHE A C 1
ATOM 823 O O . PHE A 1 105 ? 2.354 9.280 -10.275 1.00 93.75 105 PHE A O 1
ATOM 830 N N . ALA A 1 106 ? 4.533 9.813 -10.355 1.00 93.31 106 ALA A N 1
ATOM 831 C CA . ALA A 1 106 ? 4.896 8.683 -11.199 1.00 93.31 106 ALA A CA 1
ATOM 832 C C . ALA A 1 106 ? 4.743 7.362 -10.432 1.00 93.31 106 ALA A C 1
ATOM 834 O O . ALA A 1 106 ? 4.157 6.427 -10.971 1.00 93.31 106 ALA A O 1
ATOM 835 N N . ILE A 1 107 ? 5.173 7.328 -9.165 1.00 94.44 107 ILE A N 1
ATOM 836 C CA . ILE A 1 107 ? 4.980 6.183 -8.263 1.00 94.44 107 ILE A CA 1
ATOM 837 C C . ILE A 1 107 ? 3.488 5.875 -8.090 1.00 94.44 107 ILE A C 1
ATOM 839 O O . ILE A 1 107 ? 3.073 4.741 -8.301 1.00 94.44 107 ILE A O 1
ATOM 843 N N . ALA A 1 108 ? 2.661 6.879 -7.782 1.00 94.00 108 ALA A N 1
ATOM 844 C CA . ALA A 1 108 ? 1.213 6.717 -7.635 1.00 94.00 108 ALA A CA 1
ATOM 845 C C . ALA A 1 108 ? 0.554 6.103 -8.883 1.00 94.00 108 ALA A C 1
ATOM 847 O O . ALA A 1 108 ? -0.275 5.198 -8.774 1.00 94.00 108 ALA A O 1
ATOM 848 N N . ARG A 1 109 ? 0.949 6.563 -10.076 1.00 93.88 109 ARG A N 1
ATOM 849 C CA . ARG A 1 109 ? 0.467 6.024 -11.354 1.00 93.88 109 ARG A CA 1
ATOM 850 C C . ARG A 1 109 ? 0.890 4.567 -11.569 1.00 93.88 109 ARG A C 1
ATOM 852 O O . ARG A 1 109 ? 0.046 3.764 -11.952 1.00 93.88 109 ARG A O 1
ATOM 859 N N . ILE A 1 110 ? 2.150 4.224 -11.292 1.00 92.81 110 ILE A N 1
ATOM 860 C CA . ILE A 1 110 ? 2.647 2.840 -11.387 1.00 92.81 110 ILE A CA 1
ATOM 861 C C . ILE A 1 110 ? 1.893 1.940 -10.398 1.00 92.81 110 ILE A C 1
ATOM 863 O O . ILE A 1 110 ? 1.407 0.878 -10.773 1.00 92.81 110 ILE A O 1
ATOM 867 N N . CYS A 1 111 ? 1.705 2.379 -9.148 1.00 92.25 111 CYS A N 1
ATOM 868 C CA . CYS A 1 111 ? 0.925 1.632 -8.158 1.00 92.25 111 CYS A CA 1
ATOM 869 C C . CYS A 1 111 ? -0.530 1.421 -8.600 1.00 92.25 111 CYS A C 1
ATOM 871 O O . CYS A 1 111 ? -1.057 0.324 -8.423 1.00 92.25 111 CYS A O 1
ATOM 873 N N . ARG A 1 112 ? -1.165 2.434 -9.209 1.00 91.00 112 ARG A N 1
ATOM 874 C CA . ARG A 1 112 ? -2.515 2.296 -9.772 1.00 91.00 112 ARG A CA 1
ATOM 875 C C . ARG A 1 112 ? -2.562 1.203 -10.838 1.00 91.00 112 ARG A C 1
ATOM 877 O O . ARG A 1 112 ? -3.481 0.398 -10.808 1.00 91.00 112 ARG A O 1
ATOM 884 N N . HIS A 1 113 ? -1.580 1.162 -11.737 1.00 90.88 113 HIS A N 1
ATOM 885 C CA . HIS A 1 113 ? -1.529 0.167 -12.807 1.00 90.88 113 HIS A CA 1
ATOM 886 C C . HIS A 1 113 ? -1.216 -1.248 -12.289 1.00 90.88 113 HIS A C 1
ATOM 888 O O . HIS A 1 113 ? -1.780 -2.221 -12.775 1.00 90.88 113 HIS A O 1
ATOM 894 N N . ARG A 1 114 ? -0.327 -1.380 -11.295 1.00 89.81 114 ARG A N 1
ATOM 895 C CA . ARG A 1 114 ? 0.094 -2.687 -10.757 1.00 89.81 114 ARG A CA 1
ATOM 896 C C . ARG A 1 114 ? -0.923 -3.336 -9.813 1.00 89.81 114 ARG A C 1
ATOM 898 O O . ARG A 1 114 ? -0.992 -4.557 -9.765 1.00 89.81 114 ARG A O 1
ATOM 905 N N . PHE A 1 115 ? -1.660 -2.547 -9.031 1.00 86.88 115 PHE A N 1
ATOM 906 C CA . PHE A 1 115 ? -2.516 -3.058 -7.947 1.00 86.88 115 PHE A CA 1
ATOM 907 C C . PHE A 1 115 ? -4.010 -2.775 -8.138 1.00 86.88 115 PHE A C 1
ATOM 909 O O . PHE A 1 115 ? -4.782 -3.031 -7.217 1.00 86.88 115 PHE A O 1
ATOM 916 N N . ASP A 1 116 ? -4.400 -2.176 -9.268 1.00 83.62 116 ASP A N 1
ATOM 917 C CA . ASP A 1 116 ? -5.766 -1.705 -9.553 1.00 83.62 116 ASP A CA 1
ATOM 918 C C . ASP A 1 116 ? -6.377 -0.852 -8.418 1.00 83.62 116 ASP A C 1
ATOM 920 O O . ASP A 1 116 ? -7.581 -0.792 -8.175 1.00 83.62 116 ASP A O 1
ATOM 924 N N . ARG A 1 117 ? -5.508 -0.172 -7.660 1.00 81.50 117 ARG A N 1
ATOM 925 C CA . ARG A 1 117 ? -5.885 0.661 -6.519 1.00 81.50 117 ARG A CA 1
ATOM 926 C C . ARG A 1 117 ? -5.206 2.008 -6.632 1.00 81.50 117 ARG A C 1
ATOM 928 O O . ARG A 1 117 ? -3.982 2.114 -6.583 1.00 81.50 117 ARG A O 1
ATOM 935 N N . ALA A 1 118 ? -6.012 3.058 -6.749 1.00 81.75 118 ALA A N 1
ATOM 936 C CA . ALA A 1 118 ? -5.504 4.418 -6.778 1.00 81.75 118 ALA A CA 1
ATOM 937 C C . ALA A 1 118 ? -4.840 4.773 -5.437 1.00 81.75 118 ALA A C 1
ATOM 939 O O . ALA A 1 118 ? -5.456 4.683 -4.372 1.00 81.75 118 ALA A O 1
ATOM 940 N N . VAL A 1 119 ? -3.579 5.198 -5.503 1.00 88.12 119 VAL A N 1
ATOM 941 C CA . VAL A 1 119 ? -2.834 5.762 -4.374 1.00 88.12 119 VAL A CA 1
ATOM 942 C C . VAL A 1 119 ? -2.642 7.248 -4.650 1.00 88.12 119 VAL A C 1
ATOM 944 O O . VAL A 1 119 ? -2.206 7.618 -5.737 1.00 88.12 119 VAL A O 1
ATOM 947 N N . SER A 1 120 ? -2.977 8.116 -3.693 1.00 89.94 120 SER A N 1
ATOM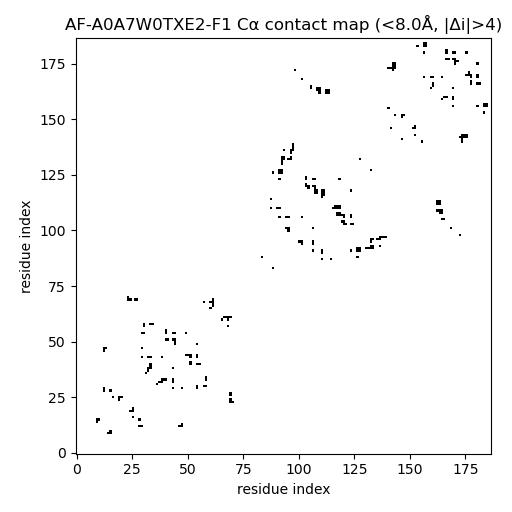 948 C CA . SER A 1 120 ? -2.736 9.556 -3.846 1.00 89.94 120 SER A CA 1
ATOM 949 C C . SER A 1 120 ? -1.240 9.864 -3.719 1.00 89.94 120 SER A C 1
ATOM 951 O O . SER A 1 120 ? -0.520 9.209 -2.960 1.00 89.94 120 SER A O 1
ATOM 953 N N . TYR A 1 121 ? -0.759 10.894 -4.416 1.00 92.06 121 TYR A N 1
ATOM 954 C CA . TYR A 1 121 ? 0.645 11.298 -4.314 1.00 92.06 121 TYR A CA 1
ATOM 955 C C . TYR A 1 121 ? 1.021 11.763 -2.892 1.00 92.06 121 TYR A C 1
ATOM 957 O O . TYR A 1 121 ? 2.148 11.533 -2.459 1.00 92.06 121 TYR A O 1
ATOM 965 N N . HIS A 1 122 ? 0.079 12.339 -2.131 1.00 92.31 122 HIS A N 1
ATOM 966 C CA . HIS A 1 122 ? 0.286 12.683 -0.720 1.00 92.31 122 HIS A CA 1
ATOM 967 C C . HIS A 1 122 ? 0.484 11.434 0.143 1.00 92.31 122 HIS A C 1
ATOM 969 O O . HIS A 1 122 ? 1.307 11.427 1.056 1.00 92.31 122 HIS A O 1
ATOM 975 N N . THR A 1 123 ? -0.244 10.352 -0.154 1.00 90.75 123 THR A N 1
ATOM 976 C CA . THR A 1 123 ? -0.054 9.061 0.520 1.00 90.75 123 THR A CA 1
ATOM 977 C C . THR A 1 123 ? 1.332 8.498 0.225 1.00 90.75 123 THR A C 1
ATOM 979 O O . THR A 1 123 ? 1.997 8.026 1.143 1.00 90.75 123 THR A O 1
ATOM 982 N N . VAL A 1 124 ? 1.796 8.603 -1.024 1.00 92.25 124 VAL A N 1
ATOM 983 C CA . VAL A 1 124 ? 3.163 8.216 -1.405 1.00 92.25 124 VAL A CA 1
ATOM 984 C C . VAL A 1 124 ? 4.198 9.029 -0.625 1.00 92.25 124 VAL A C 1
ATOM 986 O O . VAL A 1 124 ? 5.087 8.440 -0.021 1.00 92.25 124 VAL A O 1
ATOM 989 N N . GLN A 1 125 ? 4.064 10.360 -0.570 1.00 93.69 125 GLN A N 1
ATOM 990 C CA . GLN A 1 125 ? 4.969 11.221 0.207 1.00 93.69 125 GLN A CA 1
ATOM 991 C C . GLN A 1 125 ? 5.004 10.832 1.687 1.00 93.69 125 GLN A C 1
ATOM 993 O O . GLN A 1 125 ? 6.081 10.701 2.260 1.00 93.69 125 GLN A O 1
ATOM 998 N N . LYS A 1 126 ? 3.833 10.602 2.292 1.00 92.12 126 LYS A N 1
ATOM 999 C CA . LYS A 1 126 ? 3.732 10.185 3.693 1.00 92.12 126 LYS A CA 1
ATOM 1000 C C . LYS A 1 126 ? 4.441 8.854 3.942 1.00 92.12 126 LYS A C 1
ATOM 1002 O O . LYS A 1 126 ? 5.130 8.727 4.945 1.00 92.12 126 LYS A O 1
ATOM 1007 N N . ILE A 1 127 ? 4.284 7.877 3.049 1.00 90.75 127 ILE A N 1
ATOM 1008 C CA . ILE A 1 127 ? 4.952 6.574 3.179 1.00 90.75 127 ILE A CA 1
ATOM 1009 C C . ILE A 1 127 ? 6.465 6.734 3.054 1.00 90.75 127 ILE A C 1
ATOM 1011 O O . ILE A 1 127 ? 7.179 6.238 3.913 1.00 90.75 127 ILE A O 1
ATOM 1015 N N . LEU A 1 128 ? 6.952 7.479 2.059 1.00 92.00 128 LEU A N 1
ATOM 1016 C CA . LEU A 1 128 ? 8.389 7.709 1.864 1.00 92.00 128 LEU A CA 1
ATOM 1017 C C . LEU A 1 128 ? 9.048 8.505 3.002 1.00 92.00 128 LEU A C 1
ATOM 1019 O O . LEU A 1 128 ? 10.254 8.407 3.185 1.00 92.00 128 LEU A O 1
ATOM 1023 N N . ALA A 1 129 ? 8.277 9.302 3.746 1.00 90.94 129 ALA A N 1
ATOM 1024 C CA . ALA A 1 129 ? 8.769 10.017 4.922 1.00 90.94 129 ALA A CA 1
ATOM 1025 C C . ALA A 1 129 ? 8.852 9.131 6.178 1.00 90.94 129 ALA A C 1
ATOM 1027 O O . ALA A 1 129 ? 9.601 9.448 7.097 1.00 90.94 129 ALA A O 1
ATOM 1028 N N . VAL A 1 130 ? 8.056 8.059 6.243 1.00 88.88 130 VAL A N 1
ATOM 1029 C CA . VAL A 1 130 ? 7.931 7.193 7.427 1.00 88.88 130 VAL A CA 1
ATOM 1030 C C . VAL A 1 130 ? 8.719 5.895 7.268 1.00 88.88 130 VAL A C 1
ATOM 1032 O O . VAL A 1 130 ? 9.335 5.432 8.224 1.00 88.88 130 VAL A O 1
ATOM 1035 N N . GLU A 1 131 ? 8.676 5.278 6.088 1.00 86.25 131 GLU A N 1
ATOM 1036 C CA . GLU A 1 131 ? 9.336 4.002 5.823 1.00 86.25 131 GLU A CA 1
ATOM 1037 C C . GLU A 1 131 ? 10.758 4.229 5.290 1.00 86.25 131 GLU A C 1
ATOM 1039 O O . GLU A 1 131 ? 10.945 5.019 4.360 1.00 86.25 131 GLU A O 1
ATOM 1044 N N . PRO A 1 132 ? 11.77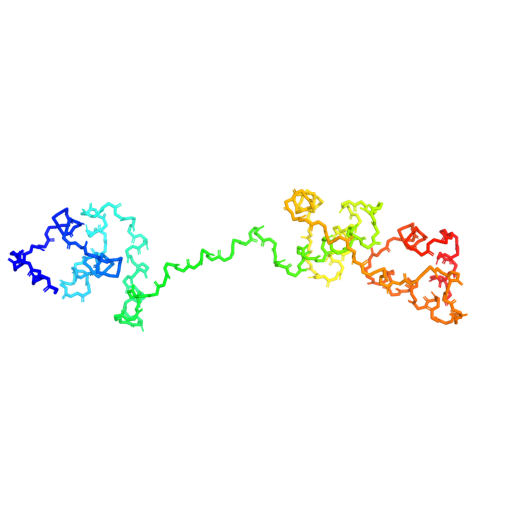1 3.537 5.842 1.00 85.31 132 PRO A N 1
ATOM 1045 C CA . PRO A 1 132 ? 13.138 3.665 5.360 1.00 85.31 132 PRO A CA 1
ATOM 1046 C C . PRO A 1 132 ? 13.267 3.092 3.946 1.00 85.31 132 PRO A C 1
ATOM 1048 O O . PRO A 1 132 ? 12.723 2.029 3.637 1.00 85.31 132 PRO A O 1
ATOM 1051 N N . LEU A 1 133 ? 14.038 3.774 3.096 1.00 81.69 133 LEU A N 1
ATOM 1052 C CA . LEU A 1 133 ? 14.430 3.219 1.804 1.00 81.69 133 LEU A CA 1
ATOM 1053 C C . LEU A 1 133 ? 15.407 2.050 2.020 1.00 81.69 133 LEU A C 1
ATOM 1055 O O . LEU A 1 133 ? 16.298 2.15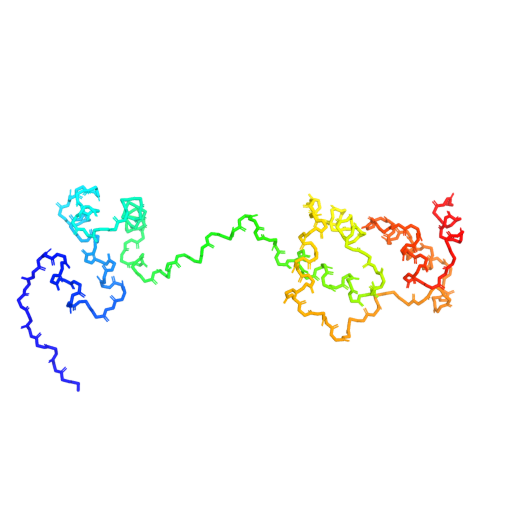8 2.866 1.00 81.69 133 LEU A O 1
ATOM 1059 N N . PRO A 1 134 ? 15.286 0.940 1.270 1.00 77.62 134 PRO A N 1
ATOM 1060 C CA . PRO A 1 134 ? 16.280 -0.118 1.296 1.00 77.62 134 PRO A CA 1
ATOM 1061 C C . PRO A 1 134 ? 17.629 0.467 0.877 1.00 77.62 134 PRO A C 1
ATOM 1063 O O . PRO A 1 134 ? 17.717 1.200 -0.105 1.00 77.62 134 PRO A O 1
ATOM 1066 N N . LEU A 1 135 ? 18.678 0.133 1.629 1.00 67.31 135 LEU A N 1
ATOM 1067 C CA . LEU A 1 135 ? 20.025 0.672 1.419 1.00 67.31 135 LEU A CA 1
ATOM 1068 C C . LEU A 1 135 ? 20.582 0.315 0.032 1.00 67.31 135 LEU A C 1
ATOM 1070 O O . LEU A 1 135 ? 21.289 1.118 -0.568 1.00 67.31 135 LEU A O 1
ATOM 1074 N N . HIS A 1 136 ? 20.210 -0.854 -0.501 1.00 62.72 136 HIS A N 1
ATOM 1075 C CA . HIS A 1 136 ? 20.614 -1.323 -1.825 1.00 62.72 136 HIS A CA 1
ATOM 1076 C C . HIS A 1 136 ? 19.514 -2.186 -2.457 1.00 62.72 136 HIS A C 1
ATOM 1078 O O . HIS A 1 136 ? 19.593 -3.415 -2.393 1.00 62.72 136 HIS A O 1
ATOM 1084 N N . PRO A 1 137 ? 18.463 -1.615 -3.065 1.00 59.03 137 PRO A N 1
ATOM 1085 C CA . PRO A 1 137 ? 17.655 -2.420 -3.966 1.00 59.03 137 PRO A CA 1
ATOM 1086 C C . PRO A 1 137 ? 18.546 -2.821 -5.155 1.00 59.03 137 PRO A C 1
ATOM 1088 O O . PRO A 1 137 ? 19.231 -1.964 -5.727 1.00 59.03 137 PRO A O 1
ATOM 1091 N N . PRO A 1 138 ? 18.583 -4.098 -5.559 1.00 60.97 138 PRO A N 1
ATOM 1092 C CA . PRO A 1 138 ? 19.192 -4.435 -6.832 1.00 60.97 138 PRO A CA 1
ATOM 1093 C C . PRO A 1 138 ? 18.440 -3.657 -7.915 1.00 60.97 138 PRO A C 1
ATOM 1095 O O . PRO A 1 138 ? 17.209 -3.685 -7.965 1.00 60.97 138 PRO A O 1
ATOM 1098 N N . ARG A 1 139 ? 19.168 -2.931 -8.770 1.00 70.81 139 ARG A N 1
ATOM 1099 C CA . ARG A 1 139 ? 18.581 -2.337 -9.974 1.00 70.81 139 ARG A CA 1
ATOM 1100 C C . ARG A 1 139 ? 17.921 -3.484 -10.742 1.00 70.81 139 ARG A C 1
ATOM 1102 O O . ARG A 1 139 ? 18.626 -4.376 -11.209 1.00 70.81 139 ARG A O 1
ATOM 1109 N N . ARG A 1 140 ? 16.586 -3.499 -10.822 1.00 81.44 140 ARG A N 1
ATOM 1110 C CA . ARG A 1 140 ? 15.828 -4.625 -11.396 1.00 81.44 140 ARG A CA 1
ATOM 1111 C C . ARG A 1 140 ? 16.246 -4.913 -12.835 1.00 81.44 140 ARG A C 1
ATOM 1113 O O . ARG A 1 140 ? 16.255 -6.063 -13.261 1.00 81.44 140 ARG A O 1
ATOM 1120 N N . LEU A 1 141 ? 16.572 -3.856 -13.576 1.00 82.44 141 LEU A N 1
ATOM 1121 C CA . LEU A 1 141 ? 17.004 -3.919 -14.963 1.00 82.44 141 LEU A CA 1
ATOM 1122 C C . LEU A 1 141 ? 18.382 -3.262 -15.114 1.00 82.44 141 LEU A C 1
ATOM 1124 O O . LEU A 1 141 ? 18.585 -2.156 -14.601 1.00 82.44 141 LEU A O 1
ATOM 1128 N N . PRO A 1 142 ? 19.329 -3.894 -15.829 1.00 85.38 142 PRO A N 1
ATOM 1129 C CA . PRO A 1 142 ? 20.586 -3.247 -16.187 1.00 85.38 142 PRO A CA 1
ATOM 1130 C C . PRO A 1 142 ? 20.337 -2.056 -17.128 1.00 85.38 142 PRO A C 1
ATOM 1132 O O . PRO A 1 142 ? 19.238 -1.867 -17.659 1.00 85.38 142 PRO A O 1
ATOM 1135 N N . ARG A 1 143 ? 21.363 -1.224 -17.346 1.00 91.00 143 ARG A N 1
ATOM 1136 C CA . ARG A 1 143 ? 21.250 -0.084 -18.271 1.00 91.00 143 ARG A CA 1
ATOM 1137 C C . ARG A 1 143 ? 20.966 -0.602 -19.677 1.00 91.00 143 ARG A C 1
ATOM 1139 O O . ARG A 1 143 ? 21.413 -1.683 -20.052 1.00 91.00 143 ARG A O 1
ATOM 1146 N N . TYR A 1 144 ? 20.309 0.211 -20.499 1.00 90.19 144 TYR A N 1
ATOM 1147 C CA . TYR A 1 144 ? 19.931 -0.163 -21.864 1.00 90.19 144 TYR A CA 1
ATOM 1148 C C . TYR A 1 144 ? 21.117 -0.696 -22.686 1.00 90.19 144 TYR A C 1
ATOM 1150 O O . TYR A 1 144 ? 20.980 -1.657 -23.441 1.00 90.19 144 TYR A O 1
ATOM 1158 N N . ARG A 1 145 ? 22.291 -0.069 -22.533 1.00 90.44 145 ARG A N 1
ATOM 1159 C CA . ARG A 1 145 ? 23.525 -0.441 -23.243 1.00 90.44 145 ARG A CA 1
ATOM 1160 C C . ARG A 1 145 ? 24.132 -1.766 -22.766 1.00 90.44 145 ARG A C 1
ATOM 1162 O O . ARG A 1 145 ? 24.780 -2.434 -23.561 1.00 90.44 145 ARG A O 1
ATOM 1169 N N . ASP A 1 146 ? 23.898 -2.133 -21.507 1.00 91.75 146 ASP A N 1
ATOM 1170 C CA . ASP A 1 146 ? 24.488 -3.314 -20.869 1.00 91.75 146 ASP A CA 1
ATOM 1171 C C . ASP A 1 146 ? 23.682 -4.587 -21.189 1.00 91.75 146 ASP A C 1
ATOM 1173 O O . ASP A 1 146 ? 24.179 -5.691 -21.007 1.00 91.75 146 ASP A O 1
ATOM 1177 N N . ILE A 1 147 ? 22.447 -4.451 -21.690 1.00 91.06 147 ILE A N 1
ATOM 1178 C CA . ILE A 1 147 ? 21.641 -5.567 -22.204 1.00 91.06 147 ILE A CA 1
ATOM 1179 C C . ILE A 1 147 ? 22.182 -5.930 -23.594 1.00 91.06 147 ILE A C 1
ATOM 1181 O O . ILE A 1 147 ? 22.044 -5.099 -24.490 1.00 91.06 147 ILE A O 1
ATOM 1185 N N . PRO A 1 148 ? 22.782 -7.109 -23.833 1.00 89.31 148 PRO A N 1
ATOM 1186 C CA . PRO A 1 148 ? 23.383 -7.421 -25.133 1.00 89.31 148 PRO A CA 1
ATOM 1187 C C . PRO A 1 148 ? 22.330 -7.699 -26.209 1.00 89.31 148 PRO A C 1
ATOM 1189 O O . PRO A 1 148 ? 22.446 -7.216 -27.335 1.00 89.31 148 PRO A O 1
ATOM 11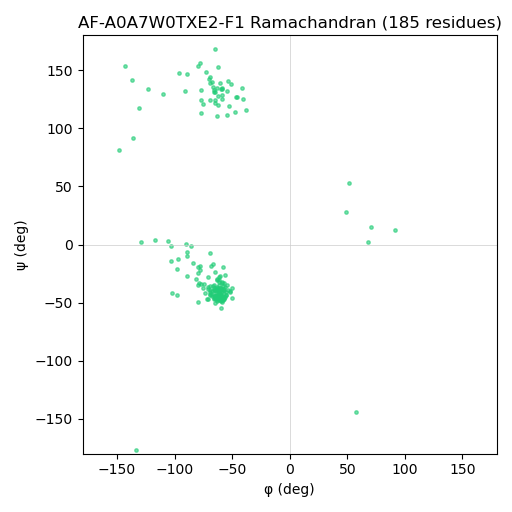92 N N . ASP A 1 149 ? 21.282 -8.438 -25.843 1.00 93.19 149 ASP A N 1
ATOM 1193 C CA . ASP A 1 149 ? 20.227 -8.869 -26.755 1.00 93.19 149 ASP A CA 1
ATOM 1194 C C . ASP A 1 149 ? 19.257 -7.715 -27.104 1.00 93.19 149 ASP A C 1
ATOM 1196 O O . ASP A 1 149 ? 18.603 -7.151 -26.215 1.00 93.19 149 ASP A O 1
ATOM 1200 N N . PRO A 1 150 ? 19.112 -7.353 -28.396 1.00 90.31 150 PRO A N 1
ATOM 1201 C CA . PRO A 1 150 ? 18.143 -6.357 -28.837 1.00 90.31 150 PRO A CA 1
ATOM 1202 C C . PRO A 1 150 ? 16.691 -6.702 -28.491 1.00 90.31 150 PRO A C 1
ATOM 1204 O O . PRO A 1 150 ? 15.903 -5.785 -28.254 1.00 90.31 150 PRO A O 1
ATOM 1207 N N . VAL A 1 151 ? 16.317 -7.984 -28.455 1.00 93.25 151 VAL A N 1
ATOM 1208 C CA . VAL A 1 151 ? 14.952 -8.399 -28.102 1.00 93.25 151 VAL A CA 1
ATOM 1209 C C . VAL A 1 151 ? 14.705 -8.156 -26.615 1.00 93.25 151 VAL A C 1
ATOM 1211 O O . VAL A 1 151 ? 13.727 -7.493 -26.265 1.00 93.25 151 VAL A O 1
ATOM 1214 N N . ALA A 1 152 ? 15.633 -8.562 -25.747 1.00 92.75 152 ALA A N 1
ATOM 1215 C CA . ALA A 1 152 ? 15.594 -8.259 -24.318 1.00 92.75 152 ALA A CA 1
ATOM 1216 C C . ALA A 1 152 ? 15.537 -6.747 -24.028 1.00 92.75 152 ALA A C 1
ATOM 1218 O O . ALA A 1 152 ? 14.786 -6.324 -23.147 1.00 92.75 152 ALA A O 1
ATOM 1219 N N . ARG A 1 153 ? 16.254 -5.907 -24.795 1.00 93.62 153 ARG A N 1
ATOM 1220 C CA . ARG A 1 153 ? 16.160 -4.434 -24.676 1.00 93.62 153 ARG A CA 1
ATOM 1221 C C . ARG A 1 153 ? 14.747 -3.929 -24.935 1.00 93.62 153 ARG A C 1
ATOM 1223 O O . ARG A 1 153 ? 14.243 -3.099 -24.180 1.00 93.62 153 ARG A O 1
ATOM 1230 N N . ARG A 1 154 ? 14.115 -4.406 -26.013 1.00 93.44 154 ARG A N 1
ATOM 1231 C CA . ARG A 1 154 ? 12.740 -4.015 -26.352 1.00 93.44 154 ARG A CA 1
ATOM 1232 C C . ARG A 1 154 ? 11.768 -4.495 -25.288 1.00 93.44 154 ARG A C 1
ATOM 1234 O O . ARG A 1 154 ? 10.959 -3.705 -24.816 1.00 93.44 154 ARG A O 1
ATOM 1241 N N . LYS A 1 155 ? 11.911 -5.749 -24.854 1.00 93.81 155 LYS A N 1
ATOM 1242 C CA . LYS A 1 155 ? 11.084 -6.325 -23.797 1.00 93.81 155 LYS A CA 1
ATOM 1243 C C . LYS A 1 155 ? 11.157 -5.499 -22.510 1.00 93.81 155 LYS A C 1
ATOM 1245 O O . LYS A 1 155 ? 10.116 -5.168 -21.966 1.00 93.81 155 LYS A O 1
ATOM 1250 N N . ALA A 1 156 ? 12.348 -5.082 -22.076 1.00 93.69 156 ALA A N 1
ATOM 1251 C CA . ALA A 1 156 ? 12.512 -4.249 -20.882 1.00 93.69 156 ALA A CA 1
ATOM 1252 C C . ALA A 1 156 ? 11.757 -2.908 -20.976 1.00 93.69 156 ALA A C 1
ATOM 1254 O O . ALA A 1 156 ? 11.141 -2.468 -20.007 1.00 93.69 156 ALA A O 1
ATOM 1255 N N . VAL A 1 157 ? 11.776 -2.264 -22.149 1.00 94.75 157 VAL A N 1
ATOM 1256 C CA . VAL A 1 157 ? 11.019 -1.025 -22.398 1.00 94.75 157 VAL A CA 1
ATOM 1257 C C . VAL A 1 157 ? 9.511 -1.279 -22.345 1.00 94.75 157 VAL A C 1
ATOM 1259 O O . VAL A 1 157 ? 8.789 -0.520 -21.697 1.00 94.75 157 VAL A O 1
ATOM 1262 N N . VAL A 1 158 ? 9.045 -2.341 -23.006 1.00 94.44 158 VAL A N 1
ATOM 1263 C CA . VAL A 1 158 ? 7.623 -2.708 -23.059 1.00 94.44 158 VAL A CA 1
ATOM 1264 C C . VAL A 1 158 ? 7.105 -3.096 -21.675 1.00 94.44 158 VAL A C 1
ATOM 1266 O O . VAL A 1 158 ? 6.074 -2.577 -21.262 1.00 94.44 158 VAL A O 1
ATOM 1269 N N . ASP A 1 159 ? 7.834 -3.923 -20.924 1.00 93.06 159 ASP A N 1
ATOM 1270 C CA . ASP A 1 159 ? 7.457 -4.350 -19.572 1.00 93.06 159 ASP A CA 1
ATOM 1271 C C . ASP A 1 159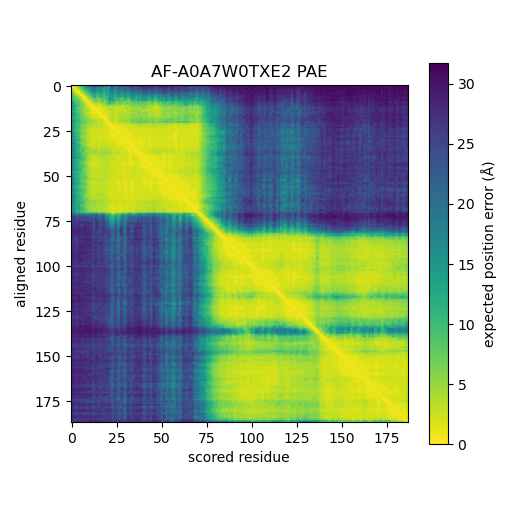 ? 7.273 -3.137 -18.642 1.00 93.06 159 ASP A C 1
ATOM 1273 O O . ASP A 1 159 ? 6.243 -3.008 -17.983 1.00 93.06 159 ASP A O 1
ATOM 1277 N N . LEU A 1 160 ? 8.222 -2.191 -18.630 1.00 93.25 160 LEU A N 1
ATOM 1278 C CA . LEU A 1 160 ? 8.095 -0.975 -17.818 1.00 93.25 160 LEU A CA 1
ATOM 1279 C C . LEU A 1 160 ? 6.908 -0.105 -18.259 1.00 93.25 160 LEU A C 1
ATOM 1281 O O . LEU A 1 160 ? 6.212 0.471 -17.419 1.00 93.25 160 LEU A O 1
ATOM 1285 N N . TYR A 1 161 ? 6.656 -0.002 -19.566 1.00 93.88 161 TYR A N 1
ATOM 1286 C CA . TYR A 1 161 ? 5.511 0.747 -20.081 1.00 93.88 161 TYR A CA 1
ATOM 1287 C C . TYR A 1 161 ? 4.179 0.115 -19.656 1.00 93.88 161 TYR A C 1
ATOM 1289 O O . TYR A 1 161 ? 3.302 0.822 -19.158 1.00 93.88 161 TYR A O 1
ATOM 1297 N N . LEU A 1 162 ? 4.069 -1.213 -19.752 1.00 91.69 162 LEU A N 1
ATOM 1298 C CA . LEU A 1 162 ? 2.921 -1.992 -19.280 1.00 91.69 162 LEU A CA 1
ATOM 1299 C C . LEU A 1 162 ? 2.766 -1.971 -17.755 1.00 91.69 162 LEU A C 1
ATOM 1301 O O . LEU A 1 162 ? 1.700 -2.276 -17.247 1.00 91.69 162 LEU A O 1
ATOM 1305 N N . GLU A 1 163 ? 3.793 -1.594 -17.001 1.00 90.81 163 GLU A N 1
ATOM 1306 C CA . GLU A 1 163 ? 3.687 -1.340 -15.561 1.00 90.81 163 GLU A CA 1
ATOM 1307 C C . GLU A 1 163 ? 3.240 0.095 -15.233 1.00 90.81 163 GLU A C 1
ATOM 1309 O O . GLU A 1 163 ? 3.098 0.452 -14.061 1.00 90.81 163 GLU A O 1
ATOM 1314 N N . GLY A 1 164 ? 3.029 0.940 -16.246 1.00 91.38 164 GLY A N 1
ATOM 1315 C CA . GLY A 1 164 ? 2.575 2.320 -16.094 1.00 91.38 164 GLY A CA 1
ATOM 1316 C C . GLY A 1 164 ? 3.696 3.357 -15.979 1.00 91.38 164 GLY A C 1
ATOM 1317 O O . GLY A 1 164 ? 3.428 4.515 -15.627 1.00 91.38 164 GLY A O 1
ATOM 1318 N N . TRP A 1 165 ? 4.949 2.995 -16.274 1.00 94.12 165 TRP A N 1
ATOM 1319 C CA . TRP A 1 165 ? 6.035 3.973 -16.356 1.00 94.12 165 TRP A CA 1
ATOM 1320 C C . TRP A 1 165 ? 5.849 4.884 -17.581 1.00 94.12 165 TRP A C 1
ATOM 1322 O O . TRP A 1 165 ? 5.383 4.472 -18.638 1.00 94.12 165 TRP A O 1
ATOM 1332 N N . SER A 1 166 ? 6.212 6.165 -17.466 1.00 93.12 166 SER A N 1
ATOM 1333 C CA . SER A 1 166 ? 6.236 7.073 -18.628 1.00 93.12 166 SER A CA 1
ATOM 1334 C C . SER A 1 166 ? 7.506 6.854 -19.433 1.00 93.12 166 SER A C 1
ATOM 1336 O O . SER A 1 166 ? 8.548 6.550 -18.860 1.00 93.12 166 SER A O 1
ATOM 1338 N N . ALA A 1 167 ? 7.460 7.161 -20.731 1.00 93.50 167 ALA A N 1
ATOM 1339 C CA . ALA A 1 167 ? 8.641 7.134 -21.594 1.00 93.50 167 ALA A CA 1
ATOM 1340 C C . ALA A 1 167 ? 9.837 7.914 -21.008 1.00 93.50 167 ALA A C 1
ATOM 1342 O 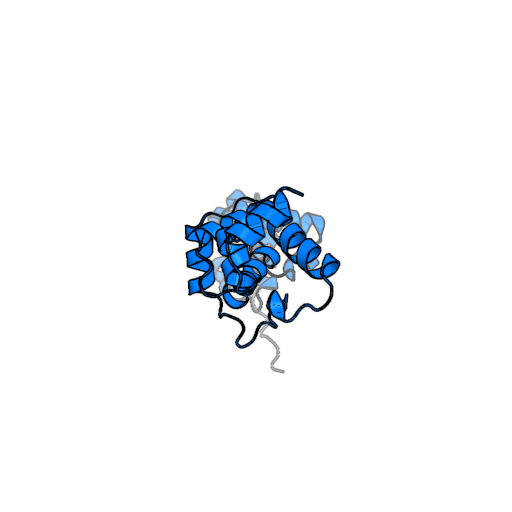O . ALA A 1 167 ? 10.971 7.455 -21.092 1.00 93.50 167 ALA A O 1
ATOM 1343 N N . THR A 1 168 ? 9.592 9.052 -20.346 1.00 93.81 168 THR A N 1
ATOM 1344 C CA . THR A 1 168 ? 10.634 9.825 -19.647 1.00 93.81 168 THR A CA 1
ATOM 1345 C C . THR A 1 168 ? 11.252 9.057 -18.476 1.00 93.81 168 THR A C 1
ATOM 1347 O O . THR A 1 168 ? 12.472 9.021 -18.348 1.00 93.81 168 THR A O 1
ATOM 1350 N N . SER A 1 169 ? 10.435 8.428 -17.624 1.00 93.12 169 SER A N 1
ATOM 1351 C CA . SER A 1 169 ? 10.937 7.652 -16.484 1.00 93.12 169 SER A CA 1
ATOM 1352 C C . SER A 1 169 ? 11.643 6.375 -16.936 1.00 93.12 169 SER A C 1
ATOM 1354 O O . SER A 1 169 ? 12.659 6.024 -16.352 1.00 93.12 169 SER A O 1
ATOM 1356 N N . ILE A 1 170 ? 11.162 5.726 -18.002 1.00 94.00 170 ILE A N 1
ATOM 1357 C CA . ILE A 1 170 ? 11.825 4.571 -18.630 1.00 94.00 170 ILE A CA 1
ATOM 1358 C C . ILE A 1 170 ? 13.199 4.981 -19.165 1.00 94.00 170 ILE A C 1
ATOM 1360 O O . ILE A 1 170 ? 14.193 4.320 -18.877 1.00 94.00 170 ILE A O 1
ATOM 1364 N N . ALA A 1 171 ? 13.270 6.096 -19.897 1.00 94.56 171 ALA A N 1
ATOM 1365 C CA . ALA A 1 171 ? 14.520 6.620 -20.438 1.00 94.56 171 ALA A CA 1
ATOM 1366 C C . ALA A 1 171 ? 15.538 6.919 -19.327 1.00 94.56 171 ALA A C 1
ATOM 1368 O O . ALA A 1 171 ? 16.687 6.496 -19.417 1.00 94.56 171 ALA A O 1
ATOM 1369 N N . GLY A 1 172 ? 15.100 7.575 -18.249 1.00 92.50 172 GLY A N 1
ATOM 1370 C CA . GLY A 1 172 ? 15.946 7.838 -17.085 1.00 92.50 172 GLY A CA 1
ATOM 1371 C C . GLY A 1 172 ? 16.390 6.562 -16.363 1.00 92.50 172 GLY A C 1
ATOM 1372 O O . GLY A 1 172 ? 17.571 6.407 -16.067 1.00 92.50 172 GLY A O 1
ATOM 1373 N N . CYS A 1 173 ? 15.468 5.626 -16.127 1.00 89.81 173 CYS A N 1
ATOM 1374 C CA . CYS A 1 173 ? 15.741 4.369 -15.429 1.00 89.81 173 CYS A CA 1
ATOM 1375 C C . CYS A 1 173 ? 16.710 3.465 -16.201 1.00 89.81 173 CYS A C 1
ATOM 1377 O O . CYS A 1 173 ? 17.588 2.852 -15.596 1.00 89.81 173 CYS A O 1
ATOM 1379 N N . LEU A 1 174 ? 16.586 3.395 -17.529 1.00 92.69 174 LEU A N 1
ATOM 1380 C CA . LEU A 1 174 ? 17.459 2.591 -18.389 1.00 92.69 174 LEU A CA 1
ATOM 1381 C C . LEU A 1 174 ? 18.698 3.358 -18.886 1.00 92.69 174 LEU A C 1
ATOM 1383 O O . LEU A 1 174 ? 19.502 2.781 -19.616 1.00 92.69 174 LEU A O 1
ATOM 1387 N N . GLU A 1 175 ? 18.863 4.629 -18.505 1.00 92.69 175 GLU A N 1
ATOM 1388 C CA . GLU A 1 175 ? 19.928 5.525 -18.985 1.00 92.69 175 GLU A CA 1
ATOM 1389 C C . GLU A 1 175 ? 20.013 5.571 -20.521 1.00 92.69 175 GLU A C 1
ATOM 1391 O O . GLU A 1 175 ? 21.051 5.335 -21.142 1.00 92.69 175 GLU A O 1
ATOM 1396 N N . THR A 1 176 ? 18.876 5.850 -21.153 1.00 94.25 176 THR A N 1
ATOM 1397 C CA . THR A 1 176 ? 18.750 5.999 -22.604 1.00 94.25 176 THR A CA 1
ATOM 1398 C C . THR A 1 176 ? 17.943 7.245 -22.972 1.00 94.25 176 THR A C 1
ATOM 1400 O O . THR A 1 176 ? 17.557 8.031 -22.109 1.00 94.25 176 THR A O 1
ATOM 1403 N N . THR A 1 177 ? 17.703 7.470 -24.263 1.00 95.12 177 THR A N 1
ATOM 1404 C CA . THR A 1 177 ? 16.963 8.643 -24.741 1.00 95.12 177 THR A CA 1
ATOM 1405 C C . THR A 1 177 ? 15.463 8.369 -24.809 1.00 95.12 177 THR A C 1
ATOM 1407 O O . THR A 1 177 ? 15.020 7.268 -25.145 1.00 95.12 177 THR A O 1
ATOM 1410 N N . ARG A 1 178 ? 14.652 9.402 -24.548 1.00 94.50 178 ARG A N 1
ATOM 1411 C CA . ARG A 1 178 ? 13.190 9.327 -24.698 1.00 94.50 178 ARG A CA 1
ATOM 1412 C C . ARG A 1 178 ? 12.783 8.951 -26.126 1.00 94.50 178 ARG A C 1
ATOM 1414 O O . ARG A 1 178 ? 11.858 8.165 -26.286 1.00 94.50 178 ARG A O 1
ATOM 1421 N N . THR A 1 179 ? 13.479 9.471 -27.138 1.00 95.38 179 THR A N 1
ATOM 1422 C CA . THR A 1 179 ? 13.221 9.155 -28.552 1.00 95.38 179 THR A CA 1
ATOM 1423 C C . THR A 1 179 ? 13.332 7.658 -28.813 1.00 95.38 179 THR A C 1
ATOM 1425 O O . THR A 1 179 ? 12.406 7.071 -29.359 1.00 95.38 179 THR A O 1
ATOM 1428 N N . ARG A 1 180 ? 14.396 7.013 -28.317 1.00 93.88 180 ARG A N 1
ATOM 1429 C CA . ARG A 1 180 ? 14.593 5.568 -28.481 1.00 93.88 180 ARG A CA 1
ATOM 1430 C C . ARG A 1 180 ? 13.498 4.749 -27.799 1.00 93.88 180 ARG A C 1
ATOM 1432 O O . ARG A 1 180 ? 13.072 3.728 -28.334 1.00 93.88 180 ARG A O 1
ATOM 1439 N N . VAL A 1 181 ? 13.034 5.190 -26.629 1.00 94.62 181 VAL A N 1
ATOM 1440 C CA . VAL A 1 181 ? 11.894 4.563 -25.944 1.00 94.62 181 VAL A CA 1
ATOM 1441 C C . VAL A 1 181 ? 10.628 4.685 -26.792 1.00 94.62 181 VAL A C 1
ATOM 1443 O O . VAL A 1 181 ? 9.978 3.676 -27.039 1.00 94.62 181 VAL A O 1
ATOM 1446 N N . SER A 1 182 ? 10.309 5.880 -27.296 1.00 94.00 182 SER A N 1
ATOM 1447 C CA . SER A 1 182 ? 9.144 6.092 -28.165 1.00 94.00 182 SER A CA 1
ATOM 1448 C C . SER A 1 182 ? 9.206 5.255 -29.447 1.00 94.00 182 SER A C 1
ATOM 1450 O O . SER A 1 182 ? 8.225 4.612 -29.796 1.00 94.00 182 SER A O 1
ATOM 1452 N N . GLU A 1 183 ? 10.360 5.208 -30.119 1.00 94.06 183 GLU A N 1
ATOM 1453 C CA . GLU A 1 183 ? 10.574 4.376 -31.313 1.00 94.06 183 GLU A CA 1
ATOM 1454 C C . GLU A 1 183 ? 10.409 2.884 -31.022 1.00 94.06 183 GLU A C 1
ATOM 1456 O O . GLU A 1 183 ? 9.946 2.136 -31.876 1.00 94.06 183 GLU A O 1
ATOM 1461 N N . THR A 1 184 ? 10.804 2.442 -29.827 1.00 93.44 184 THR A N 1
ATOM 1462 C CA . THR A 1 184 ? 10.653 1.046 -29.409 1.00 93.44 184 THR A CA 1
ATOM 1463 C C . THR A 1 184 ? 9.190 0.690 -29.159 1.00 93.44 184 THR A C 1
ATOM 1465 O O . THR A 1 184 ? 8.792 -0.421 -29.477 1.00 93.44 184 THR A O 1
ATOM 1468 N N . LEU A 1 185 ? 8.400 1.617 -28.609 1.00 92.56 185 LEU A N 1
ATOM 1469 C CA . LEU A 1 185 ? 6.974 1.413 -28.324 1.00 92.56 185 LEU A CA 1
ATOM 1470 C C . LEU A 1 185 ? 6.076 1.536 -29.565 1.00 92.56 185 LEU A C 1
ATOM 1472 O O . LEU A 1 185 ? 4.934 1.097 -29.525 1.00 92.56 185 LEU A O 1
ATOM 1476 N N . ALA A 1 186 ? 6.567 2.159 -30.639 1.00 90.75 186 ALA A N 1
ATOM 1477 C CA . ALA A 1 186 ? 5.835 2.337 -31.894 1.00 90.75 186 ALA A CA 1
ATOM 1478 C C . ALA A 1 186 ? 6.013 1.182 -32.900 1.00 90.75 186 ALA A C 1
ATOM 1480 O O . ALA A 1 186 ? 5.390 1.213 -33.959 1.00 90.75 186 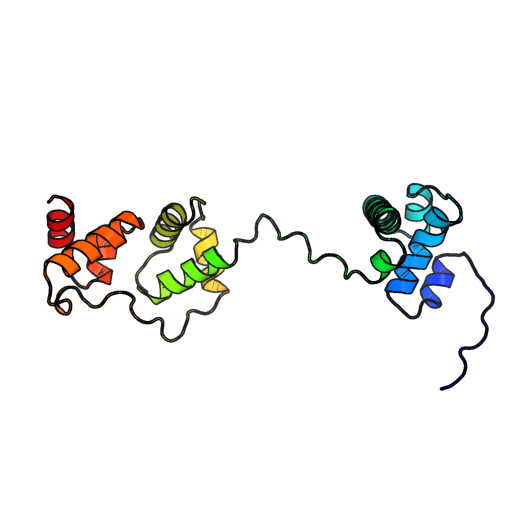ALA A O 1
ATOM 1481 N N . ARG A 1 187 ? 6.891 0.216 -32.608 1.00 80.31 187 ARG A N 1
ATOM 1482 C CA . ARG A 1 187 ? 7.159 -0.967 -33.441 1.00 80.31 187 ARG A CA 1
ATOM 1483 C C . ARG A 1 187 ? 6.390 -2.172 -32.930 1.00 80.31 187 ARG A C 1
ATOM 1485 O O . ARG A 1 187 ? 5.975 -2.971 -33.790 1.00 80.31 187 ARG A O 1
#

Solvent-accessible surface area (backbone atoms only — not comparable to full-atom values): 11053 Å² total; per-residue (Å²): 130,85,78,79,76,89,70,84,90,71,87,51,59,78,60,43,65,75,67,50,89,44,74,38,53,46,50,42,66,69,40,40,51,38,79,74,67,65,44,57,51,63,60,52,17,66,73,66,72,46,58,41,71,59,47,48,54,52,49,54,39,33,74,75,51,42,76,61,46,45,73,49,69,78,67,74,71,72,76,53,87,86,57,74,56,66,71,59,55,50,49,52,39,50,51,38,46,54,34,69,86,58,47,46,63,55,50,22,44,22,44,24,60,71,65,79,41,87,49,54,40,68,57,45,50,54,46,62,73,71,49,79,62,62,94,73,55,73,62,90,59,70,42,52,84,74,45,82,50,69,64,60,42,47,48,56,55,50,53,43,42,76,39,43,46,48,53,63,58,48,12,61,62,25,71,53,54,46,64,59,44,51,59,58,74,75,109

Mean predicted aligned error: 14.49 Å